Protein AF-A0A960FUG6-F1 (afdb_monomer_lite)

Structure (mmCIF, N/CA/C/O backbone):
data_AF-A0A960FUG6-F1
#
_entry.id   AF-A0A960FUG6-F1
#
loop_
_atom_site.group_PDB
_atom_site.id
_atom_site.type_symbol
_atom_site.label_atom_id
_atom_site.label_alt_id
_atom_site.label_comp_id
_atom_site.label_asym_id
_atom_site.label_entity_id
_atom_site.label_seq_id
_atom_site.pdbx_PDB_ins_code
_atom_site.Cartn_x
_atom_site.Cartn_y
_atom_site.Cartn_z
_atom_site.occupancy
_atom_site.B_iso_or_equiv
_atom_site.auth_seq_id
_atom_site.auth_comp_id
_atom_site.auth_asym_id
_atom_site.auth_atom_id
_atom_site.pdbx_PDB_model_num
ATOM 1 N N . SER A 1 1 ? 0.659 -13.675 -0.813 1.00 93.00 1 SER A N 1
ATOM 2 C CA . SER A 1 1 ? 1.068 -12.270 -0.980 1.00 93.00 1 SER A CA 1
ATOM 3 C C . SER A 1 1 ? -0.139 -11.363 -0.799 1.00 93.00 1 SER A C 1
ATOM 5 O O . SER A 1 1 ? -1.228 -11.886 -0.560 1.00 93.00 1 SER A O 1
ATOM 7 N N . VAL A 1 2 ? 0.028 -10.039 -0.852 1.00 97.31 2 VAL A N 1
ATOM 8 C CA . VAL A 1 2 ? -1.056 -9.091 -0.543 1.00 97.31 2 VAL A CA 1
ATOM 9 C C . VAL A 1 2 ? -2.104 -9.109 -1.649 1.00 97.31 2 VAL A C 1
ATOM 11 O O . VAL A 1 2 ? -3.293 -9.239 -1.359 1.00 97.31 2 VAL A O 1
ATOM 14 N N . TYR A 1 3 ? -1.665 -9.080 -2.909 1.00 96.50 3 TYR A N 1
ATOM 15 C CA . TYR A 1 3 ? -2.566 -9.081 -4.059 1.00 96.50 3 TYR A CA 1
ATOM 16 C C . TYR A 1 3 ? -3.468 -10.323 -4.061 1.00 96.50 3 TYR A C 1
ATOM 18 O O . TYR A 1 3 ? -4.694 -10.219 -4.113 1.00 96.50 3 TYR A O 1
ATOM 26 N N . ALA A 1 4 ? -2.867 -11.508 -3.915 1.00 95.75 4 ALA A N 1
ATOM 27 C CA . ALA A 1 4 ? -3.597 -12.773 -3.880 1.00 95.75 4 ALA A CA 1
ATOM 28 C C . ALA A 1 4 ? -4.607 -12.840 -2.720 1.00 95.75 4 ALA A C 1
ATOM 30 O O . ALA A 1 4 ? -5.715 -13.347 -2.897 1.00 95.75 4 ALA A O 1
ATOM 31 N N . GLU A 1 5 ? -4.251 -12.307 -1.547 1.00 97.31 5 GLU A N 1
ATOM 32 C CA . GLU A 1 5 ? -5.154 -12.284 -0.395 1.00 97.31 5 GLU A CA 1
ATOM 33 C C . GLU A 1 5 ? -6.370 -11.389 -0.646 1.00 97.31 5 GLU A C 1
ATOM 35 O O . GLU A 1 5 ? -7.503 -11.812 -0.402 1.00 97.31 5 GLU A O 1
ATOM 40 N N . LEU A 1 6 ? -6.151 -10.189 -1.193 1.00 97.50 6 LEU A N 1
ATOM 41 C CA . LEU A 1 6 ? -7.228 -9.267 -1.544 1.00 97.50 6 LEU A CA 1
ATOM 42 C C . LEU A 1 6 ? -8.152 -9.867 -2.607 1.00 97.50 6 LEU A C 1
ATOM 44 O O . LEU A 1 6 ? -9.366 -9.862 -2.429 1.00 97.50 6 LEU A O 1
ATOM 48 N N . ARG A 1 7 ? -7.601 -10.468 -3.668 1.00 96.12 7 ARG A N 1
ATOM 49 C CA . ARG A 1 7 ? -8.402 -11.136 -4.709 1.00 96.12 7 ARG A CA 1
ATOM 50 C C . ARG A 1 7 ? -9.230 -12.301 -4.162 1.00 96.12 7 ARG A C 1
ATOM 52 O O . ARG A 1 7 ? -10.348 -12.518 -4.623 1.00 96.12 7 ARG A O 1
ATOM 59 N N . ARG A 1 8 ? -8.696 -13.046 -3.190 1.00 97.00 8 ARG A N 1
ATOM 60 C CA . ARG A 1 8 ? -9.350 -14.219 -2.593 1.00 97.00 8 ARG A CA 1
ATOM 61 C C . ARG A 1 8 ? -10.449 -13.846 -1.601 1.00 97.00 8 ARG A C 1
ATOM 63 O O . ARG A 1 8 ? -11.511 -14.460 -1.620 1.00 97.00 8 ARG A O 1
ATOM 70 N N . ARG A 1 9 ? -10.184 -12.899 -0.697 1.00 97.44 9 ARG A N 1
ATOM 71 C CA . ARG A 1 9 ? -11.104 -12.534 0.396 1.00 97.44 9 ARG A CA 1
ATOM 72 C C . ARG A 1 9 ? -12.089 -11.438 0.021 1.00 97.44 9 ARG A C 1
ATOM 74 O O . ARG A 1 9 ? -13.180 -11.403 0.578 1.00 97.44 9 ARG A O 1
ATOM 81 N N . HIS A 1 10 ? -11.721 -10.592 -0.937 1.00 96.31 10 HIS A N 1
ATOM 82 C CA . HIS A 1 10 ? -12.490 -9.422 -1.353 1.00 96.31 10 HIS A CA 1
ATOM 83 C C . HIS A 1 10 ? -12.727 -9.447 -2.872 1.00 96.31 10 HIS A C 1
ATOM 85 O O . HIS A 1 10 ? -12.297 -8.540 -3.586 1.00 96.31 10 HIS A O 1
ATOM 91 N N . PRO A 1 11 ? -13.407 -10.483 -3.410 1.00 94.94 11 PRO A N 1
ATOM 92 C CA . PRO A 1 11 ? -13.536 -10.694 -4.857 1.00 94.94 11 PRO A CA 1
ATOM 93 C C . PRO A 1 11 ? -14.307 -9.580 -5.582 1.00 94.94 11 PRO A C 1
ATOM 95 O O . PRO A 1 11 ? -14.166 -9.435 -6.796 1.00 94.94 11 PRO A O 1
ATOM 98 N N . ALA A 1 12 ? -15.098 -8.788 -4.848 1.00 94.44 12 ALA A N 1
ATOM 99 C CA . ALA A 1 12 ? -15.814 -7.626 -5.368 1.00 94.44 12 ALA A CA 1
ATOM 100 C C . ALA A 1 12 ? -14.896 -6.428 -5.677 1.00 94.44 12 ALA A C 1
ATOM 102 O O . ALA A 1 12 ? -15.301 -5.544 -6.432 1.00 94.44 12 ALA A O 1
ATOM 103 N N . LEU A 1 13 ? -13.670 -6.389 -5.133 1.00 94.62 13 LEU A N 1
ATOM 104 C CA . LEU A 1 13 ? -12.698 -5.357 -5.491 1.00 94.62 13 LEU A CA 1
ATOM 105 C C . LEU A 1 13 ? -12.340 -5.487 -6.969 1.00 94.62 13 LEU A C 1
ATOM 107 O O . LEU A 1 13 ? -11.949 -6.558 -7.443 1.00 94.62 13 LEU A O 1
ATOM 111 N N . GLN A 1 14 ? -12.465 -4.385 -7.700 1.00 92.50 14 GLN A N 1
ATOM 112 C CA . GLN A 1 14 ? -12.134 -4.356 -9.115 1.00 92.50 14 GLN A CA 1
ATOM 113 C C . GLN A 1 14 ? -10.616 -4.381 -9.303 1.00 92.50 14 GLN A C 1
ATOM 115 O O . GLN A 1 14 ? -9.877 -3.637 -8.659 1.00 92.50 14 GLN A O 1
ATOM 120 N N . ALA A 1 15 ? -10.160 -5.263 -10.191 1.00 94.62 15 ALA A N 1
ATOM 121 C CA . ALA A 1 15 ? -8.780 -5.285 -10.646 1.00 94.62 15 ALA A CA 1
ATOM 122 C C . ALA A 1 15 ? -8.648 -4.422 -11.906 1.00 94.62 15 ALA A C 1
ATOM 124 O O . ALA A 1 15 ? -9.464 -4.510 -12.826 1.00 94.62 15 ALA A O 1
ATOM 125 N N . HIS A 1 16 ? -7.604 -3.605 -11.953 1.00 95.06 16 HIS A N 1
ATOM 126 C CA . HIS A 1 16 ? -7.298 -2.706 -13.057 1.00 95.06 16 HIS A CA 1
ATOM 127 C C . HIS A 1 16 ? -5.898 -2.989 -13.590 1.00 95.06 16 HIS A C 1
ATOM 129 O O . HIS A 1 16 ? -4.993 -3.327 -12.830 1.00 95.06 16 HIS A O 1
ATOM 135 N N . ARG A 1 17 ? -5.691 -2.806 -14.896 1.00 96.19 17 ARG A N 1
ATOM 136 C CA . ARG A 1 17 ? -4.344 -2.784 -15.475 1.00 96.19 17 ARG A CA 1
ATOM 137 C C . ARG A 1 17 ? -3.840 -1.353 -15.479 1.00 96.19 17 ARG A C 1
ATOM 139 O O . ARG A 1 17 ? -4.373 -0.527 -16.215 1.00 96.19 17 ARG A O 1
ATOM 146 N N . LEU A 1 18 ? -2.845 -1.072 -14.649 1.00 95.62 18 LEU A N 1
ATOM 147 C CA . LEU A 1 18 ? -2.296 0.268 -14.463 1.00 95.62 18 LEU A CA 1
ATOM 148 C C . LEU A 1 18 ? -0.819 0.294 -14.842 1.00 95.62 18 LEU A C 1
ATOM 150 O O . LEU A 1 18 ? -0.107 -0.697 -14.688 1.00 95.62 18 LEU A O 1
ATOM 154 N N . ARG A 1 19 ? -0.365 1.441 -15.346 1.00 95.50 19 ARG A N 1
ATOM 155 C CA . ARG A 1 19 ? 1.052 1.698 -15.610 1.00 95.50 19 ARG A CA 1
ATOM 156 C C . ARG A 1 19 ? 1.790 2.012 -14.312 1.00 95.50 19 ARG A C 1
ATOM 158 O O . ARG A 1 19 ? 1.184 2.527 -13.370 1.00 95.50 19 ARG A O 1
ATOM 165 N N . LYS A 1 20 ? 3.104 1.788 -14.286 1.00 94.38 20 LYS A N 1
ATOM 166 C CA . LYS A 1 20 ? 3.959 2.119 -13.140 1.00 94.38 20 LYS A CA 1
ATOM 167 C C . LYS A 1 20 ? 3.819 3.581 -12.715 1.00 94.38 20 LYS A C 1
ATOM 169 O O . LYS A 1 20 ? 3.714 3.857 -11.524 1.00 94.38 20 LYS A O 1
ATOM 174 N N . ASP A 1 21 ? 3.764 4.512 -13.665 1.00 94.56 21 ASP A N 1
ATOM 175 C CA . ASP A 1 21 ? 3.604 5.935 -13.343 1.00 94.56 21 ASP A CA 1
ATOM 176 C C . ASP A 1 21 ? 2.251 6.233 -12.674 1.00 94.56 21 ASP A C 1
ATOM 178 O O . ASP A 1 21 ? 2.195 6.985 -11.700 1.00 94.56 21 ASP A O 1
ATOM 182 N N . THR A 1 22 ? 1.176 5.560 -13.097 1.00 95.00 22 THR A N 1
ATOM 183 C CA . THR A 1 22 ? -0.131 5.632 -12.425 1.00 95.00 22 THR A CA 1
ATOM 184 C C . THR A 1 22 ? -0.069 5.059 -11.007 1.00 95.00 22 THR A C 1
ATOM 186 O O . THR A 1 22 ? -0.632 5.641 -10.084 1.00 95.00 22 THR A O 1
ATOM 189 N N . LEU A 1 23 ? 0.645 3.948 -10.800 1.00 95.19 23 LEU A N 1
ATOM 190 C CA . LEU A 1 23 ? 0.835 3.372 -9.464 1.00 95.19 23 LEU A CA 1
ATOM 191 C C . LEU A 1 23 ? 1.645 4.275 -8.540 1.00 95.19 23 LEU A C 1
ATOM 193 O O . LEU A 1 23 ? 1.314 4.395 -7.360 1.00 95.19 23 LEU A O 1
ATOM 197 N N . LYS A 1 24 ? 2.680 4.938 -9.063 1.00 95.00 24 LYS A N 1
ATOM 198 C CA . LYS A 1 24 ? 3.446 5.936 -8.310 1.00 95.00 24 LYS A CA 1
ATOM 199 C C . LYS A 1 24 ? 2.562 7.109 -7.896 1.00 95.00 24 LYS A C 1
ATOM 201 O O . LYS A 1 24 ? 2.591 7.483 -6.729 1.00 95.00 24 LYS A O 1
ATOM 206 N N . ALA A 1 25 ? 1.741 7.627 -8.811 1.00 94.75 25 ALA A N 1
ATOM 207 C CA . ALA A 1 25 ? 0.781 8.690 -8.516 1.00 94.75 25 ALA A CA 1
ATOM 208 C C . ALA A 1 25 ? -0.221 8.280 -7.420 1.00 94.75 25 ALA A C 1
ATOM 210 O O . ALA A 1 25 ? -0.421 9.022 -6.459 1.00 94.75 25 ALA A O 1
ATOM 211 N N . LEU A 1 26 ? -0.795 7.074 -7.511 1.00 95.12 26 LEU A N 1
ATOM 212 C CA . LEU A 1 26 ? -1.686 6.525 -6.480 1.00 95.12 26 LEU A CA 1
ATOM 213 C C . LEU A 1 26 ? -0.979 6.365 -5.127 1.00 95.12 26 LEU A C 1
ATOM 215 O O . LEU A 1 26 ? -1.532 6.735 -4.094 1.00 95.12 26 LEU A O 1
ATOM 219 N N . SER A 1 27 ? 0.253 5.850 -5.132 1.00 95.50 27 SER A N 1
ATOM 220 C CA . SER A 1 27 ? 1.060 5.668 -3.920 1.00 95.50 27 SER A CA 1
ATOM 221 C C . SER A 1 27 ? 1.324 7.003 -3.232 1.00 95.50 27 SER A C 1
ATOM 223 O O . SER A 1 27 ? 1.068 7.136 -2.040 1.00 95.50 27 SER A O 1
ATOM 225 N N . TRP A 1 28 ? 1.748 8.022 -3.986 1.00 94.88 28 TRP A N 1
ATOM 226 C CA . TRP A 1 28 ? 1.972 9.363 -3.447 1.00 94.88 28 TRP A CA 1
ATOM 227 C C . TRP A 1 28 ? 0.699 9.993 -2.898 1.00 94.88 28 TRP A C 1
ATOM 229 O O . TRP A 1 28 ? 0.750 10.601 -1.833 1.00 94.88 28 TRP A O 1
ATOM 239 N N . ALA A 1 29 ? -0.443 9.810 -3.568 1.00 94.81 29 ALA A N 1
ATOM 240 C CA . ALA A 1 29 ? -1.721 10.304 -3.066 1.00 94.81 29 ALA A CA 1
ATOM 241 C C . ALA A 1 29 ? -2.070 9.684 -1.705 1.00 94.81 29 ALA A C 1
ATOM 243 O O . ALA A 1 29 ? -2.424 10.417 -0.786 1.00 94.81 29 ALA A O 1
ATOM 244 N N . ILE A 1 30 ? -1.920 8.361 -1.562 1.00 93.75 30 ILE A N 1
ATOM 245 C CA . ILE A 1 30 ? -2.166 7.643 -0.300 1.00 93.75 30 ILE A CA 1
ATOM 246 C C . ILE A 1 30 ? -1.197 8.109 0.793 1.00 93.75 30 ILE A C 1
ATOM 248 O O . ILE A 1 30 ? -1.614 8.412 1.907 1.00 93.75 30 ILE A O 1
ATOM 252 N N . GLU A 1 31 ? 0.094 8.177 0.478 1.00 94.00 31 GLU A N 1
ATOM 253 C CA . GLU A 1 31 ? 1.141 8.576 1.420 1.00 94.00 31 GLU A CA 1
ATOM 254 C C . GLU A 1 31 ? 0.981 10.035 1.889 1.00 94.00 31 GLU A C 1
ATOM 256 O O . GLU A 1 31 ? 1.146 10.319 3.072 1.00 94.00 31 GLU A O 1
ATOM 261 N N . ASP A 1 32 ? 0.637 10.967 0.993 1.00 91.88 32 ASP A N 1
ATOM 262 C CA . ASP A 1 32 ? 0.408 12.372 1.355 1.00 91.88 32 ASP A CA 1
ATOM 263 C C . ASP A 1 32 ? -0.875 12.566 2.153 1.00 91.88 32 ASP A C 1
ATOM 265 O O . ASP A 1 32 ? -0.925 13.396 3.060 1.00 91.88 32 ASP A O 1
ATOM 269 N N . GLU A 1 33 ? -1.919 11.815 1.814 1.00 89.50 33 GLU A N 1
ATOM 270 C CA . GLU A 1 33 ? -3.158 11.851 2.573 1.00 89.50 33 GLU A CA 1
ATOM 271 C C . GLU A 1 33 ? -2.955 11.284 3.981 1.00 89.50 33 GLU A C 1
ATOM 273 O O . GLU A 1 33 ? -3.504 11.811 4.946 1.00 89.50 33 GLU A O 1
ATOM 278 N N . PHE A 1 34 ? -2.099 10.270 4.122 1.00 87.19 34 PHE A N 1
ATOM 279 C CA . PHE A 1 34 ? -1.625 9.821 5.423 1.00 87.19 34 PHE A CA 1
ATOM 280 C C . PHE A 1 34 ? -0.868 10.937 6.164 1.00 87.19 34 PHE A C 1
ATOM 282 O O . PHE A 1 34 ? -1.232 11.247 7.296 1.00 87.19 34 PHE A O 1
ATOM 289 N N . CYS A 1 35 ? 0.131 11.576 5.545 1.00 85.69 35 CYS A N 1
ATOM 290 C CA . CYS A 1 35 ? 0.875 12.688 6.158 1.00 85.69 35 CYS A CA 1
ATOM 291 C C . CYS A 1 35 ? -0.024 13.820 6.663 1.00 85.69 35 CYS A C 1
ATOM 293 O O . CYS A 1 35 ? 0.287 14.459 7.666 1.00 85.69 35 CYS A O 1
ATOM 295 N N . ALA A 1 36 ? -1.115 14.099 5.949 1.00 85.00 36 ALA A N 1
ATOM 296 C CA . ALA A 1 36 ? -2.049 15.157 6.303 1.00 85.00 36 ALA A CA 1
ATOM 297 C C . ALA A 1 36 ? -2.876 14.839 7.564 1.00 85.00 36 ALA A C 1
ATOM 299 O O . ALA A 1 36 ? -3.548 15.728 8.088 1.00 85.00 36 ALA A O 1
ATOM 300 N N . ARG A 1 37 ? -2.841 13.594 8.058 1.00 80.81 37 ARG A N 1
ATOM 301 C CA . ARG A 1 37 ? -3.703 13.092 9.133 1.00 80.81 37 ARG A CA 1
ATOM 302 C C . ARG A 1 37 ? -2.918 12.709 10.378 1.00 80.81 37 ARG A C 1
ATOM 304 O O . ARG A 1 37 ? -1.863 12.087 10.324 1.00 80.81 37 ARG A O 1
ATOM 311 N N . ALA A 1 38 ? -3.502 12.987 11.539 1.00 71.00 38 ALA A N 1
ATOM 312 C CA . ALA A 1 38 ? -2.913 12.682 12.842 1.00 71.00 38 ALA A CA 1
ATOM 313 C C . ALA A 1 38 ? -3.351 11.306 13.398 1.00 71.00 38 ALA A C 1
ATOM 315 O O . ALA A 1 38 ? -3.573 11.161 14.598 1.00 71.00 38 ALA A O 1
ATOM 316 N N . THR A 1 39 ? -3.489 10.285 12.543 1.00 78.06 39 THR A N 1
ATOM 317 C CA . THR A 1 39 ? -4.131 8.998 12.898 1.00 78.06 39 THR A CA 1
ATOM 318 C C . THR A 1 39 ? -3.186 7.902 13.378 1.00 78.06 39 THR A C 1
ATOM 320 O O . THR A 1 39 ? -3.654 6.855 13.822 1.00 78.06 39 THR A O 1
ATOM 323 N N . ARG A 1 40 ? -1.864 8.120 13.315 1.00 89.00 40 ARG A N 1
ATOM 324 C CA . ARG A 1 40 ? -0.823 7.148 13.707 1.00 89.00 40 ARG A CA 1
ATOM 325 C C . ARG A 1 40 ? -1.118 5.711 13.216 1.00 89.00 40 ARG A C 1
ATOM 327 O O . ARG A 1 40 ? -1.301 4.814 14.042 1.00 89.00 40 ARG A O 1
ATOM 334 N N . PRO A 1 41 ? -1.183 5.472 11.896 1.00 92.00 41 PRO A N 1
ATOM 335 C CA . PRO A 1 41 ? -1.520 4.173 11.322 1.00 92.00 41 PRO A CA 1
ATOM 336 C C . PRO A 1 41 ? -0.388 3.153 11.447 1.00 92.00 41 PRO A C 1
ATOM 338 O O . PRO A 1 41 ? 0.763 3.506 11.725 1.00 92.00 41 PRO A O 1
ATOM 341 N N . HIS A 1 42 ? -0.711 1.895 11.154 1.00 95.75 42 HIS A N 1
ATOM 342 C CA . HIS A 1 42 ? 0.292 0.921 10.732 1.00 95.75 42 HIS A CA 1
ATOM 343 C C . HIS A 1 42 ? 0.513 1.059 9.222 1.00 95.75 42 HIS A C 1
ATOM 345 O O . HIS A 1 42 ? -0.416 0.874 8.431 1.00 95.75 42 HIS A O 1
ATOM 351 N N . LEU A 1 43 ? 1.738 1.404 8.832 1.00 96.94 43 LEU A N 1
ATOM 352 C CA . LEU A 1 43 ? 2.121 1.661 7.449 1.00 96.94 43 LEU A CA 1
ATOM 353 C C . LEU A 1 43 ? 2.997 0.524 6.912 1.00 96.94 43 LEU A C 1
ATOM 355 O O . LEU A 1 43 ? 3.965 0.115 7.552 1.00 96.94 43 LEU A O 1
ATOM 359 N N . PHE A 1 44 ? 2.692 0.045 5.710 1.00 98.00 44 PHE A N 1
ATOM 360 C CA . PHE A 1 44 ? 3.470 -0.989 5.032 1.00 98.00 44 PHE A CA 1
ATOM 361 C C . PHE A 1 44 ? 3.711 -0.620 3.577 1.00 98.00 44 PHE A C 1
ATOM 363 O O . PHE A 1 44 ? 2.777 -0.256 2.863 1.00 98.00 44 PHE A O 1
ATOM 370 N N . GLY A 1 45 ? 4.955 -0.755 3.134 1.00 97.12 45 GLY A N 1
ATOM 371 C CA . GLY A 1 45 ? 5.361 -0.613 1.742 1.00 97.12 45 GLY A CA 1
ATOM 372 C C . GLY A 1 45 ? 6.029 -1.891 1.265 1.00 97.12 45 GLY A C 1
ATOM 373 O O . GLY A 1 45 ? 6.823 -2.462 2.005 1.00 97.12 45 GLY A O 1
ATOM 374 N N . ALA A 1 46 ? 5.742 -2.346 0.048 1.00 96.56 46 ALA A N 1
ATOM 375 C CA . ALA A 1 46 ? 6.541 -3.383 -0.601 1.00 96.56 46 ALA A CA 1
ATOM 376 C C . ALA A 1 46 ? 7.108 -2.852 -1.912 1.00 96.56 46 ALA A C 1
ATOM 378 O O . ALA A 1 46 ? 6.362 -2.367 -2.767 1.00 96.56 46 ALA A O 1
ATOM 379 N N . PHE A 1 47 ? 8.426 -2.957 -2.052 1.00 92.88 47 PHE A N 1
ATOM 380 C CA . PHE A 1 47 ? 9.162 -2.551 -3.238 1.00 92.88 47 PHE A CA 1
ATOM 381 C C . PHE A 1 47 ? 9.782 -3.791 -3.865 1.00 92.88 47 PHE A C 1
ATOM 383 O O . PHE A 1 47 ? 10.500 -4.540 -3.207 1.00 92.88 47 PHE A O 1
ATOM 390 N N . GLN A 1 48 ? 9.540 -3.972 -5.161 1.00 88.88 48 GLN A N 1
ATOM 391 C CA . GLN A 1 48 ? 10.023 -5.138 -5.901 1.00 88.88 48 GLN A CA 1
ATOM 392 C C . GLN A 1 48 ? 11.554 -5.267 -5.864 1.00 88.88 48 GLN A C 1
ATOM 394 O O . GLN A 1 48 ? 12.080 -6.375 -5.853 1.00 88.88 48 GLN A O 1
ATOM 399 N N . ARG A 1 49 ? 12.261 -4.125 -5.876 1.00 89.62 49 ARG A N 1
ATOM 400 C CA . ARG A 1 49 ? 13.725 -4.033 -5.943 1.00 89.62 49 ARG A CA 1
ATOM 401 C C . ARG A 1 49 ? 14.255 -2.877 -5.098 1.00 89.62 49 ARG A C 1
ATOM 403 O O . ARG A 1 49 ? 13.651 -1.799 -5.065 1.00 89.62 49 ARG A O 1
ATOM 410 N N . ALA A 1 50 ? 15.442 -3.047 -4.525 1.00 90.44 50 ALA A N 1
ATOM 411 C CA . ALA A 1 50 ? 16.123 -2.043 -3.711 1.00 90.44 50 ALA A CA 1
ATOM 412 C C . ALA A 1 50 ? 16.383 -0.728 -4.462 1.00 90.44 50 ALA A C 1
ATOM 414 O O . ALA A 1 50 ? 16.381 0.345 -3.860 1.00 90.44 50 ALA A O 1
ATOM 415 N N . GLU A 1 51 ? 16.557 -0.778 -5.784 1.00 91.50 51 GLU A N 1
ATOM 416 C CA . GLU A 1 51 ? 16.692 0.419 -6.626 1.00 91.50 51 GLU A CA 1
ATOM 417 C C . GLU A 1 51 ? 15.451 1.328 -6.581 1.00 91.50 51 GLU A C 1
ATOM 419 O O . GLU A 1 51 ? 15.594 2.546 -6.657 1.00 91.50 51 GLU A O 1
ATOM 424 N N . PHE A 1 52 ? 14.248 0.761 -6.405 1.00 90.75 52 PHE A N 1
ATOM 425 C CA . PHE A 1 52 ? 13.003 1.524 -6.270 1.00 90.75 52 PHE A CA 1
ATOM 426 C C . PHE A 1 52 ? 12.783 2.003 -4.837 1.00 90.75 52 PHE A C 1
ATOM 428 O O . PHE A 1 52 ? 12.188 3.058 -4.626 1.00 90.75 52 PHE A O 1
ATOM 435 N N . TRP A 1 53 ? 13.306 1.263 -3.858 1.00 92.56 53 TRP A N 1
ATOM 436 C CA . TRP A 1 53 ? 13.262 1.649 -2.452 1.00 92.56 53 TRP A CA 1
ATOM 437 C C . TRP A 1 53 ? 14.183 2.836 -2.134 1.00 92.56 53 TRP A C 1
ATOM 439 O O . TRP A 1 53 ? 13.758 3.804 -1.505 1.00 92.56 53 TRP A O 1
ATOM 449 N N . ARG A 1 54 ? 15.439 2.805 -2.600 1.00 92.00 54 ARG A N 1
ATOM 450 C CA . ARG A 1 54 ? 16.454 3.842 -2.323 1.00 92.00 54 ARG A CA 1
ATOM 451 C C . ARG A 1 54 ? 15.944 5.288 -2.470 1.00 92.00 54 ARG A C 1
ATOM 453 O O . ARG A 1 54 ? 16.143 6.052 -1.525 1.00 92.00 54 ARG A O 1
ATOM 460 N N . PRO A 1 55 ? 15.285 5.689 -3.576 1.00 92.31 55 PRO A N 1
ATOM 461 C CA . PRO A 1 55 ? 14.763 7.049 -3.717 1.00 92.31 55 PRO A CA 1
ATOM 462 C C . PRO A 1 55 ? 13.538 7.341 -2.832 1.00 92.31 55 PRO A C 1
ATOM 464 O O . PRO A 1 55 ? 13.329 8.493 -2.465 1.00 92.31 55 PRO A O 1
ATOM 467 N N . ALA A 1 56 ? 12.741 6.333 -2.458 1.00 92.12 56 ALA A N 1
ATOM 468 C CA . ALA A 1 56 ? 11.574 6.496 -1.581 1.00 92.12 56 ALA A CA 1
ATOM 469 C C . ALA A 1 56 ? 11.949 6.583 -0.089 1.00 92.12 56 ALA A C 1
ATOM 471 O O . ALA A 1 56 ? 11.190 7.121 0.720 1.00 92.12 56 ALA A O 1
ATOM 472 N N . ARG A 1 57 ? 13.139 6.095 0.278 1.00 92.44 57 ARG A N 1
ATOM 473 C CA . ARG A 1 57 ? 13.592 5.961 1.666 1.00 92.44 57 ARG A CA 1
ATOM 474 C C . ARG A 1 57 ? 13.537 7.239 2.510 1.00 92.44 57 ARG A C 1
ATOM 476 O O . ARG A 1 57 ? 13.038 7.150 3.631 1.00 92.44 57 ARG A O 1
ATOM 483 N N . PRO A 1 58 ? 13.998 8.421 2.047 1.00 91.81 58 PRO A N 1
ATOM 484 C CA . PRO A 1 58 ? 13.903 9.644 2.846 1.00 91.81 58 PRO A CA 1
ATOM 485 C C . PRO A 1 58 ? 12.456 9.999 3.191 1.00 91.81 58 PRO A C 1
ATOM 487 O O . PRO A 1 58 ? 12.149 10.291 4.340 1.00 91.81 58 PRO A O 1
ATOM 490 N N . ARG A 1 59 ? 11.551 9.887 2.213 1.00 92.19 59 ARG A N 1
ATOM 491 C CA . ARG A 1 59 ? 10.123 10.146 2.408 1.00 92.19 59 ARG A CA 1
ATOM 492 C C . ARG A 1 59 ? 9.517 9.173 3.415 1.00 92.19 59 ARG A C 1
ATOM 494 O O . ARG A 1 59 ? 8.860 9.604 4.351 1.00 92.19 59 ARG A O 1
ATOM 501 N N . TRP A 1 60 ? 9.795 7.880 3.275 1.00 93.75 60 TRP A N 1
ATOM 502 C CA . TRP A 1 60 ? 9.280 6.855 4.186 1.00 93.75 60 TRP A CA 1
ATOM 503 C C . TRP A 1 60 ? 9.809 6.974 5.622 1.00 93.75 60 TRP A C 1
ATOM 505 O O . TRP A 1 60 ? 9.125 6.562 6.556 1.00 93.75 60 TRP A O 1
ATOM 515 N N . ARG A 1 61 ? 10.978 7.587 5.834 1.00 92.44 61 ARG A N 1
ATOM 516 C CA . ARG A 1 61 ? 11.437 7.955 7.184 1.00 92.44 61 ARG A CA 1
ATOM 517 C C . ARG A 1 61 ? 10.594 9.066 7.804 1.00 92.44 61 ARG A C 1
ATOM 519 O O . ARG A 1 61 ? 10.269 8.974 8.981 1.00 92.44 61 ARG A O 1
ATOM 526 N N . GLU A 1 62 ? 10.198 10.076 7.030 1.00 91.62 62 GLU A N 1
ATOM 527 C CA . GLU A 1 62 ? 9.262 11.103 7.515 1.00 91.62 62 GLU A CA 1
ATOM 528 C C . GLU A 1 62 ? 7.894 10.494 7.847 1.00 91.62 62 GLU A C 1
ATOM 530 O O . GLU A 1 62 ? 7.339 10.762 8.911 1.00 91.62 62 GLU A O 1
ATOM 535 N N . LEU A 1 63 ? 7.402 9.596 6.985 1.00 92.94 63 LEU A N 1
ATOM 536 C CA . LEU A 1 63 ? 6.182 8.820 7.222 1.00 92.94 63 LEU A CA 1
ATOM 537 C C . LEU A 1 63 ? 6.252 8.032 8.541 1.00 92.94 63 LEU A C 1
ATOM 539 O O . LEU A 1 63 ? 5.316 8.054 9.341 1.00 92.94 63 LEU A O 1
ATOM 543 N N . ALA A 1 64 ? 7.379 7.364 8.795 1.00 93.75 64 ALA A N 1
ATOM 544 C CA . ALA A 1 64 ? 7.578 6.543 9.985 1.00 93.75 64 ALA A CA 1
ATOM 545 C C . ALA A 1 64 ? 7.516 7.341 11.299 1.00 93.75 64 ALA A C 1
ATOM 547 O O . ALA A 1 64 ? 7.024 6.820 12.298 1.00 93.75 64 ALA A O 1
ATOM 548 N N . ARG A 1 65 ? 7.929 8.617 11.301 1.00 91.69 65 ARG A N 1
ATOM 549 C CA . ARG A 1 65 ? 7.912 9.475 12.504 1.00 91.69 65 ARG A CA 1
ATOM 550 C C . ARG A 1 65 ? 6.513 9.732 13.056 1.00 91.69 65 ARG A C 1
ATOM 552 O O . ARG A 1 65 ? 6.361 9.939 14.259 1.00 91.69 65 ARG A O 1
ATOM 559 N N . VAL A 1 66 ? 5.504 9.738 12.187 1.00 91.38 66 VAL A N 1
ATOM 560 C CA . VAL A 1 66 ? 4.104 9.999 12.559 1.00 91.38 66 VAL A CA 1
ATOM 561 C C . VAL A 1 66 ? 3.238 8.736 12.536 1.00 91.38 66 VAL A C 1
ATOM 563 O O . VAL A 1 66 ? 2.092 8.769 12.985 1.00 91.38 66 VAL A O 1
ATOM 566 N N . ALA A 1 67 ? 3.783 7.606 12.082 1.00 93.56 67 ALA A N 1
ATOM 567 C CA . ALA A 1 67 ? 3.126 6.306 12.129 1.00 93.56 67 ALA A CA 1
ATOM 568 C C . ALA A 1 67 ? 3.156 5.691 13.544 1.00 93.56 67 ALA A C 1
ATOM 570 O O . ALA A 1 67 ? 3.953 6.050 14.414 1.00 93.56 67 ALA A O 1
ATOM 571 N N . ARG A 1 68 ? 2.265 4.728 13.795 1.00 94.06 68 ARG A N 1
ATOM 572 C CA . ARG A 1 68 ? 2.384 3.821 14.948 1.00 94.06 68 ARG A CA 1
ATOM 573 C C . ARG A 1 68 ? 3.468 2.779 14.702 1.00 94.06 68 ARG A C 1
ATOM 575 O O . ARG A 1 68 ? 4.213 2.459 15.620 1.00 94.06 68 ARG A O 1
ATOM 582 N N . SER A 1 69 ? 3.558 2.285 13.473 1.00 95.44 69 SER A N 1
ATOM 583 C CA . SER A 1 69 ? 4.678 1.484 12.987 1.00 95.44 69 SER A CA 1
ATOM 584 C C . SER A 1 69 ? 4.782 1.610 11.470 1.00 95.44 69 SER A C 1
ATOM 586 O O . SER A 1 69 ? 3.768 1.813 10.798 1.00 95.44 69 SER A O 1
ATOM 588 N N . ALA A 1 70 ? 5.994 1.499 10.930 1.00 96.62 70 ALA A N 1
ATOM 589 C CA . ALA A 1 70 ? 6.236 1.536 9.495 1.00 96.62 70 ALA A CA 1
ATOM 590 C C . ALA A 1 70 ? 7.158 0.389 9.079 1.00 96.62 70 ALA A C 1
ATOM 592 O O . ALA A 1 70 ? 8.242 0.229 9.636 1.00 96.62 70 ALA A O 1
ATOM 593 N N . PHE A 1 71 ? 6.740 -0.386 8.082 1.00 97.12 71 PHE A N 1
ATOM 594 C CA . PHE A 1 71 ? 7.514 -1.497 7.534 1.00 97.12 71 PHE A CA 1
ATOM 595 C C . PHE A 1 71 ? 7.718 -1.316 6.042 1.00 97.12 71 PHE A C 1
ATOM 597 O O . PHE A 1 71 ? 6.783 -0.986 5.313 1.00 97.12 71 PHE A O 1
ATOM 604 N N . VAL A 1 72 ? 8.925 -1.610 5.581 1.00 96.44 72 VAL A N 1
ATOM 605 C CA . VAL A 1 72 ? 9.245 -1.673 4.159 1.00 96.44 72 VAL A CA 1
ATOM 606 C C . VAL A 1 72 ? 9.784 -3.050 3.836 1.00 96.44 72 VAL A C 1
ATOM 608 O O . VAL A 1 72 ? 10.848 -3.424 4.310 1.00 96.44 72 VAL A O 1
ATOM 611 N N . LEU A 1 73 ? 9.045 -3.796 3.025 1.00 96.31 73 LEU A N 1
ATOM 612 C CA . LEU A 1 73 ? 9.431 -5.099 2.513 1.00 96.31 73 LEU A CA 1
ATOM 613 C C . LEU A 1 73 ? 10.159 -4.917 1.178 1.00 96.31 73 LEU A C 1
ATOM 615 O O . LEU A 1 73 ? 9.603 -4.358 0.232 1.00 96.31 73 LEU A O 1
ATOM 619 N N . VAL A 1 74 ? 11.406 -5.368 1.101 1.00 95.38 74 VAL A N 1
ATOM 620 C CA . VAL A 1 74 ? 12.278 -5.166 -0.065 1.00 95.38 74 VAL A CA 1
ATOM 621 C C . VAL A 1 74 ? 13.233 -6.347 -0.226 1.00 95.38 74 VAL A C 1
ATOM 623 O O . VAL A 1 74 ? 13.524 -7.042 0.742 1.00 95.38 74 VAL A O 1
ATOM 626 N N . ASP A 1 75 ? 13.702 -6.618 -1.441 1.00 92.62 75 ASP A N 1
ATOM 627 C CA . ASP A 1 75 ? 14.650 -7.706 -1.721 1.00 92.62 75 ASP A CA 1
ATOM 628 C C . ASP A 1 75 ? 15.980 -7.560 -0.963 1.00 92.62 75 ASP A C 1
ATOM 630 O O . ASP A 1 75 ? 16.458 -8.534 -0.382 1.00 92.62 75 ASP A O 1
ATOM 634 N N . GLU A 1 76 ? 16.539 -6.351 -0.934 1.00 90.00 76 GLU A N 1
ATOM 635 C CA . GLU A 1 76 ? 17.800 -6.016 -0.273 1.00 90.00 76 GLU A CA 1
ATOM 636 C C . GLU A 1 76 ? 17.649 -4.721 0.551 1.00 90.00 76 GLU A C 1
ATOM 638 O O . GLU A 1 76 ? 17.665 -3.615 -0.005 1.00 90.00 76 GLU A O 1
ATOM 643 N N . PRO A 1 77 ? 17.484 -4.815 1.885 1.00 84.88 77 PRO A N 1
ATOM 644 C CA . PRO A 1 77 ? 17.334 -3.638 2.735 1.00 84.88 77 PRO A CA 1
ATOM 645 C C . PRO A 1 77 ? 18.641 -2.843 2.825 1.00 84.88 77 PRO A C 1
ATOM 647 O O . PRO A 1 77 ? 19.741 -3.391 2.814 1.00 84.88 77 PRO A O 1
ATOM 650 N N . GLY A 1 78 ? 18.532 -1.523 2.979 1.00 77.62 78 GLY A N 1
ATOM 651 C CA . GLY A 1 78 ? 19.669 -0.596 2.988 1.00 77.62 78 GLY A CA 1
ATOM 652 C C . GLY A 1 78 ? 20.459 -0.551 4.302 1.00 77.62 78 GLY A C 1
ATOM 653 O O . GLY A 1 78 ? 21.213 0.398 4.513 1.00 77.62 78 GLY A O 1
ATOM 654 N N . GLY A 1 79 ? 20.249 -1.513 5.207 1.00 66.94 79 GLY A N 1
ATOM 655 C CA . GLY A 1 79 ? 21.028 -1.677 6.441 1.00 66.94 79 GLY A CA 1
ATOM 656 C C . GLY A 1 79 ? 20.842 -0.591 7.507 1.00 66.94 79 GLY A C 1
ATOM 657 O O . GLY A 1 79 ? 21.699 -0.447 8.371 1.00 66.94 79 GLY A O 1
ATOM 658 N N . GLY A 1 80 ? 19.757 0.190 7.473 1.00 59.84 80 GLY A N 1
ATOM 659 C CA . GLY A 1 80 ? 19.503 1.228 8.480 1.00 59.84 80 GLY A CA 1
ATOM 660 C C . GLY A 1 80 ? 18.084 1.184 9.019 1.00 59.84 80 GLY A C 1
ATOM 661 O O . GLY A 1 80 ? 17.279 2.038 8.655 1.00 59.84 80 GLY A O 1
ATOM 662 N N . GLY A 1 81 ? 17.818 0.203 9.884 1.00 59.12 81 GLY A N 1
ATOM 663 C CA . GLY A 1 81 ? 16.694 0.256 10.815 1.00 59.12 81 GLY A CA 1
ATOM 664 C C . GLY A 1 81 ? 16.953 1.353 11.850 1.00 59.12 81 GLY A C 1
ATOM 665 O O . GLY A 1 81 ? 18.028 1.414 12.444 1.00 59.12 81 GLY A O 1
ATOM 666 N N . GLY A 1 82 ? 16.004 2.270 11.994 1.00 67.44 82 GLY A N 1
ATOM 667 C CA . GLY A 1 82 ? 16.123 3.471 12.822 1.00 67.44 82 GLY A CA 1
ATOM 668 C C . GLY A 1 82 ? 15.032 4.477 12.457 1.00 67.44 82 GLY A C 1
ATOM 669 O O . GLY A 1 82 ? 14.543 4.466 11.330 1.00 67.44 82 GLY A O 1
ATOM 670 N N . ASP A 1 83 ? 14.627 5.319 13.411 1.00 72.31 83 ASP A N 1
ATOM 671 C CA . ASP A 1 83 ? 13.531 6.304 13.293 1.00 72.31 83 ASP A CA 1
ATOM 672 C C . ASP A 1 83 ? 12.114 5.714 13.129 1.00 72.31 83 ASP A C 1
ATOM 674 O O . ASP A 1 83 ? 11.241 6.324 12.516 1.00 72.31 83 ASP A O 1
ATOM 678 N N . GLY A 1 84 ? 11.856 4.525 13.688 1.00 85.00 84 GLY A N 1
ATOM 679 C CA . GLY A 1 84 ? 10.523 3.900 13.654 1.00 85.00 84 GLY A CA 1
ATOM 680 C C . GLY A 1 84 ? 10.169 3.211 12.329 1.00 85.00 84 GLY A C 1
ATOM 681 O O . GLY A 1 84 ? 9.033 2.767 12.159 1.00 85.00 84 GLY A O 1
ATOM 682 N N . LEU A 1 85 ? 11.136 3.106 11.409 1.00 93.75 85 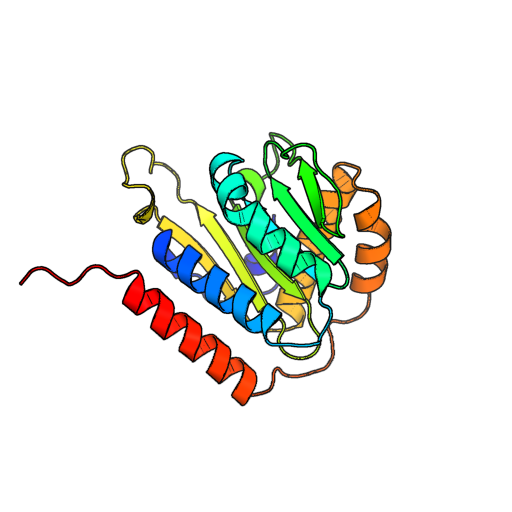LEU A N 1
ATOM 683 C CA . LEU A 1 85 ? 11.028 2.375 10.150 1.00 93.75 85 LEU A CA 1
ATOM 684 C C . LEU A 1 85 ? 11.773 1.035 10.226 1.00 93.75 85 LEU A C 1
ATOM 686 O O . LEU A 1 85 ? 12.991 1.001 10.423 1.00 93.75 85 LEU A O 1
ATOM 690 N N . THR A 1 86 ? 11.052 -0.058 9.990 1.00 95.19 86 THR A N 1
ATOM 691 C CA . THR A 1 86 ? 11.597 -1.417 9.915 1.00 95.19 86 THR A CA 1
ATOM 692 C C . THR A 1 86 ? 11.751 -1.838 8.451 1.00 95.19 86 THR A C 1
ATOM 694 O O . THR A 1 86 ? 10.767 -2.054 7.745 1.00 95.19 86 THR A O 1
ATOM 697 N N . GLU A 1 87 ? 12.992 -1.965 7.977 1.00 94.88 87 GLU A N 1
ATOM 698 C CA . GLU A 1 87 ? 13.292 -2.529 6.654 1.00 94.88 87 GLU A CA 1
ATOM 699 C C . GLU A 1 87 ? 13.387 -4.063 6.754 1.00 94.88 87 GLU A C 1
ATOM 701 O O . GLU A 1 87 ? 14.186 -4.600 7.518 1.00 94.88 87 GLU A O 1
ATOM 706 N N . VAL A 1 88 ? 12.564 -4.766 5.981 1.00 94.25 88 VAL A N 1
ATOM 707 C CA . VAL A 1 88 ? 12.350 -6.215 6.020 1.00 94.25 88 VAL A CA 1
ATOM 708 C C . VAL A 1 88 ? 12.872 -6.833 4.725 1.00 94.25 88 VAL A C 1
ATOM 710 O O . VAL A 1 88 ? 12.374 -6.524 3.642 1.00 94.25 88 VAL A O 1
ATOM 713 N N . ALA A 1 89 ? 13.846 -7.738 4.836 1.00 94.31 89 ALA A N 1
ATOM 714 C CA . ALA A 1 89 ? 14.363 -8.487 3.695 1.00 94.31 89 ALA A CA 1
ATOM 715 C C . ALA A 1 89 ? 13.354 -9.554 3.241 1.00 94.31 89 ALA A C 1
ATOM 717 O O . ALA A 1 89 ? 13.095 -10.529 3.947 1.00 94.31 89 ALA A O 1
ATOM 718 N N . LEU A 1 90 ? 12.793 -9.397 2.044 1.00 93.81 90 LEU A N 1
ATOM 719 C CA . LEU A 1 90 ? 11.928 -10.396 1.427 1.00 93.81 90 LEU A CA 1
ATOM 720 C C . LEU A 1 90 ? 12.743 -11.628 1.033 1.00 93.81 90 LEU A C 1
ATOM 722 O O . LEU A 1 90 ? 13.718 -11.518 0.286 1.00 93.81 90 LEU A O 1
ATOM 726 N N . ALA A 1 91 ? 12.291 -12.814 1.441 1.00 91.38 91 ALA A N 1
ATOM 727 C CA . ALA A 1 91 ? 12.874 -14.076 0.990 1.00 91.38 91 ALA A CA 1
ATOM 728 C C . ALA A 1 91 ? 12.892 -14.169 -0.557 1.00 91.38 91 ALA A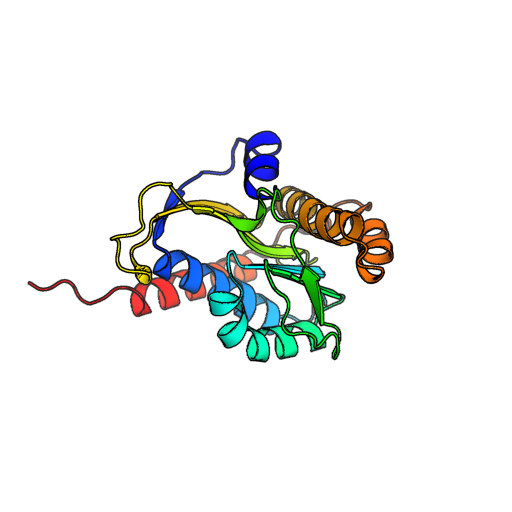 C 1
ATOM 730 O O . ALA A 1 91 ? 11.960 -13.662 -1.191 1.00 91.38 91 ALA A O 1
ATOM 731 N N . PRO A 1 92 ? 13.902 -14.815 -1.177 1.00 89.19 92 PRO A N 1
ATOM 732 C CA . PRO A 1 92 ? 13.996 -14.984 -2.635 1.00 89.19 92 PRO A CA 1
ATOM 733 C C . PRO A 1 92 ? 12.741 -15.563 -3.291 1.00 89.19 92 PRO A C 1
ATOM 735 O O . PRO A 1 92 ? 12.323 -15.088 -4.342 1.00 89.19 92 PRO A O 1
ATOM 738 N N . GLU A 1 93 ? 12.093 -16.511 -2.618 1.00 89.50 93 GLU A N 1
ATOM 739 C CA . GLU A 1 93 ? 10.877 -17.178 -3.097 1.00 89.50 93 GLU A CA 1
ATOM 740 C C . GLU A 1 93 ? 9.588 -16.418 -2.7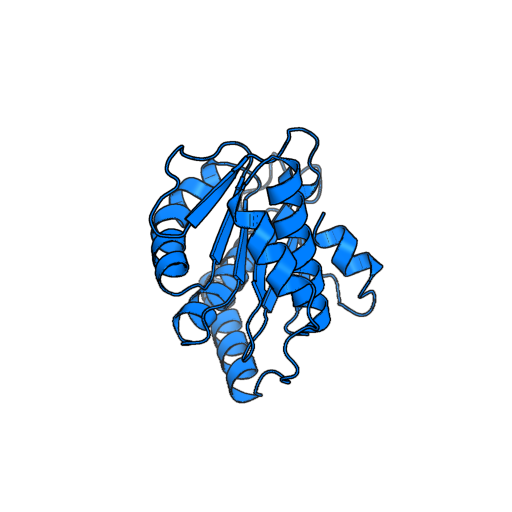53 1.00 89.50 93 GLU A C 1
ATOM 742 O O . GLU A 1 93 ? 8.486 -16.873 -3.062 1.00 89.50 93 GLU A O 1
ATOM 747 N N . SER A 1 94 ? 9.686 -15.265 -2.078 1.00 90.56 94 SER A N 1
ATOM 748 C CA . SER A 1 94 ? 8.497 -14.528 -1.669 1.00 90.56 94 SER A CA 1
ATOM 749 C C . SER A 1 94 ? 7.761 -13.984 -2.897 1.00 90.56 94 SER A C 1
ATOM 751 O O . SER A 1 94 ? 8.330 -13.181 -3.646 1.00 90.56 94 SER A O 1
ATOM 753 N N . PRO A 1 95 ? 6.466 -14.304 -3.078 1.00 88.12 95 PRO A N 1
ATOM 754 C CA . PRO A 1 95 ? 5.669 -13.735 -4.162 1.00 88.12 95 PRO A CA 1
ATOM 755 C C . PRO A 1 95 ? 5.585 -12.201 -4.090 1.00 88.12 95 PRO A C 1
ATOM 757 O O . PRO A 1 95 ? 5.382 -11.551 -5.113 1.00 88.12 95 PRO A O 1
ATOM 760 N N . MET A 1 96 ? 5.812 -11.605 -2.910 1.00 91.44 96 MET A N 1
ATOM 761 C CA . MET A 1 96 ? 5.837 -10.149 -2.737 1.00 91.44 96 MET A CA 1
ATOM 762 C C . MET A 1 96 ? 7.025 -9.463 -3.424 1.00 91.44 96 MET A C 1
ATOM 764 O O . MET A 1 96 ? 6.970 -8.256 -3.623 1.00 91.44 96 MET A O 1
ATOM 768 N N . ARG A 1 97 ? 8.058 -10.195 -3.875 1.00 90.06 97 ARG A N 1
ATOM 769 C CA . ARG A 1 97 ? 9.142 -9.615 -4.697 1.00 90.06 97 ARG A CA 1
ATOM 770 C C . ARG A 1 97 ? 8.663 -9.108 -6.059 1.00 90.06 97 ARG A C 1
ATOM 772 O O . ARG A 1 97 ? 9.340 -8.307 -6.692 1.00 90.06 97 ARG A O 1
ATOM 779 N N . ARG A 1 98 ? 7.496 -9.565 -6.523 1.00 88.06 98 ARG A N 1
ATOM 780 C CA . ARG A 1 98 ? 6.856 -9.084 -7.758 1.00 88.06 98 ARG A CA 1
ATOM 781 C C . ARG A 1 98 ? 5.692 -8.136 -7.492 1.00 88.06 98 ARG A C 1
ATOM 783 O O . ARG A 1 98 ? 4.997 -7.766 -8.437 1.00 88.06 98 ARG A O 1
ATOM 790 N N . GLU A 1 99 ? 5.475 -7.758 -6.236 1.00 92.75 99 GLU A N 1
ATOM 791 C CA . GLU A 1 99 ? 4.388 -6.870 -5.853 1.00 92.75 99 GLU A CA 1
ATOM 792 C C . GLU A 1 99 ? 4.889 -5.470 -5.517 1.00 92.75 99 GLU A C 1
ATOM 794 O O . GLU A 1 99 ? 5.967 -5.268 -4.962 1.00 92.75 99 GLU A O 1
ATOM 799 N N . TRP A 1 100 ? 4.046 -4.503 -5.845 1.00 95.12 100 TRP A N 1
ATOM 800 C CA . TRP A 1 100 ? 4.085 -3.147 -5.340 1.00 95.12 100 TRP A CA 1
ATOM 801 C C . TRP A 1 100 ? 2.945 -3.003 -4.341 1.00 95.12 100 TRP A C 1
ATOM 803 O O . TRP A 1 100 ? 1.787 -3.257 -4.682 1.00 95.12 100 TRP A O 1
ATOM 813 N N . VAL A 1 101 ? 3.249 -2.608 -3.107 1.00 97.56 101 VAL A N 1
ATOM 814 C CA . VAL A 1 101 ? 2.238 -2.495 -2.047 1.00 97.56 101 VAL A CA 1
ATOM 815 C C . VAL A 1 101 ? 2.397 -1.179 -1.306 1.00 97.56 101 VAL A C 1
ATOM 817 O O . VAL A 1 101 ? 3.510 -0.814 -0.942 1.00 97.56 101 VAL A O 1
ATOM 820 N N . VAL A 1 102 ? 1.277 -0.512 -1.036 1.00 97.88 102 VAL A N 1
ATOM 821 C CA . VAL A 1 102 ? 1.164 0.568 -0.050 1.00 97.88 102 VAL A CA 1
ATOM 822 C C . VAL A 1 102 ? -0.083 0.295 0.778 1.00 97.88 102 VAL A C 1
ATOM 824 O O . VAL A 1 102 ? -1.183 0.236 0.235 1.00 97.88 102 VAL A O 1
ATOM 827 N N . VAL A 1 103 ? 0.071 0.103 2.083 1.00 97.69 103 VAL A N 1
ATOM 828 C CA . VAL A 1 103 ? -1.040 -0.124 3.014 1.00 97.69 103 VAL A CA 1
ATOM 829 C C . VAL A 1 103 ? -0.917 0.847 4.172 1.00 97.69 103 VAL A C 1
ATOM 831 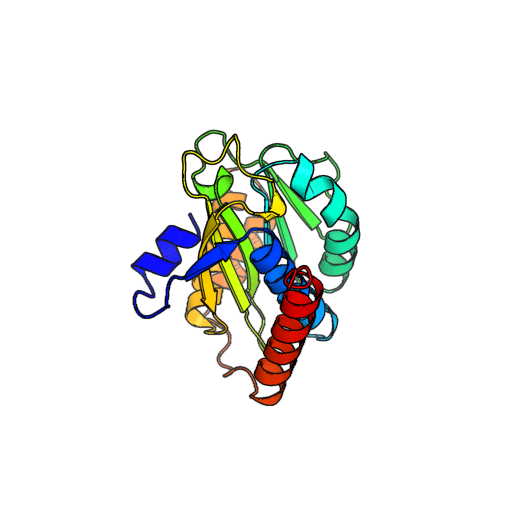O O . VAL A 1 103 ? 0.087 0.846 4.877 1.00 97.69 103 VAL A O 1
ATOM 834 N N . CYS A 1 104 ? -1.960 1.638 4.380 1.00 95.69 104 CYS A N 1
ATOM 835 C CA . CYS A 1 104 ? -2.160 2.503 5.529 1.00 95.69 104 CYS A CA 1
ATOM 836 C C . CYS A 1 104 ? -3.384 1.987 6.296 1.00 95.69 104 CYS A C 1
ATOM 838 O O . CYS A 1 104 ? -4.521 2.259 5.911 1.00 95.69 104 CYS A O 1
ATOM 840 N N . ASP A 1 105 ? -3.162 1.208 7.357 1.00 94.88 105 ASP A N 1
ATOM 841 C CA . ASP A 1 105 ? -4.229 0.749 8.255 1.00 94.88 105 ASP A CA 1
ATOM 842 C C . ASP A 1 105 ? -4.450 1.811 9.339 1.00 94.88 105 ASP A C 1
ATOM 844 O O . ASP A 1 105 ? -3.677 1.927 10.294 1.00 94.88 105 ASP A O 1
ATOM 848 N N . SER A 1 106 ? -5.479 2.638 9.138 1.00 90.38 106 SER A N 1
ATOM 849 C CA . SER A 1 106 ? -5.823 3.779 9.990 1.00 90.38 106 SER A CA 1
ATOM 850 C C . SER A 1 106 ? -7.306 3.773 10.356 1.00 90.38 106 SER A C 1
ATOM 852 O O . SER A 1 106 ? -8.115 3.103 9.716 1.00 90.38 106 SER A O 1
ATOM 854 N N . THR A 1 107 ? -7.672 4.523 11.396 1.00 85.38 107 THR A N 1
ATOM 855 C CA . THR A 1 107 ? -9.060 4.609 11.868 1.00 85.38 107 THR A CA 1
ATOM 856 C C . THR A 1 107 ? -9.940 5.540 11.036 1.00 85.38 107 THR A C 1
ATOM 858 O O . THR A 1 107 ? -11.145 5.325 10.983 1.00 85.38 107 THR A O 1
ATOM 861 N N . GLU A 1 108 ? -9.371 6.582 10.422 1.00 83.88 108 GLU A N 1
ATOM 862 C CA . GLU A 1 108 ? -10.150 7.616 9.718 1.00 83.88 108 GLU A CA 1
ATOM 863 C C . GLU A 1 108 ? -10.182 7.426 8.204 1.00 83.88 108 GLU A C 1
ATOM 865 O O . GLU A 1 108 ? -11.193 7.705 7.569 1.00 83.88 108 GLU A O 1
ATOM 870 N N . LEU A 1 109 ? -9.067 6.997 7.615 1.00 88.44 109 LEU A N 1
ATOM 871 C CA . LEU A 1 109 ? -8.965 6.750 6.183 1.00 88.44 109 LEU A CA 1
ATOM 872 C C . LEU A 1 109 ? -7.990 5.593 5.958 1.00 88.44 109 LEU A C 1
ATOM 874 O O . LEU A 1 109 ? -6.792 5.815 5.747 1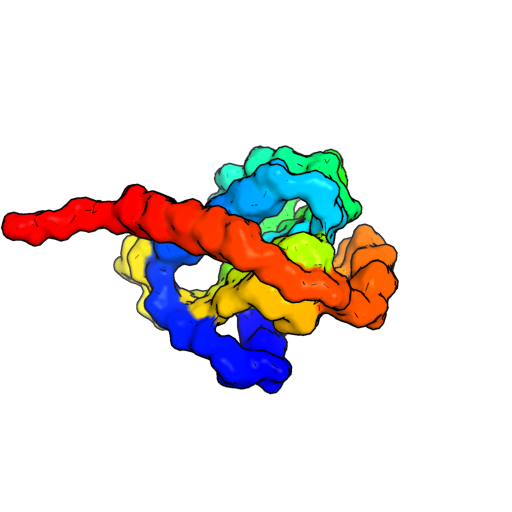.00 88.44 109 LEU A O 1
ATOM 878 N N . PRO A 1 110 ? -8.458 4.347 6.104 1.00 93.06 110 PRO A N 1
ATOM 879 C CA . PRO A 1 110 ? -7.674 3.196 5.709 1.00 93.06 110 PRO A CA 1
ATOM 880 C C . PRO A 1 110 ? -7.541 3.197 4.184 1.00 93.06 110 PRO A C 1
ATOM 882 O O . PRO A 1 110 ? -8.490 3.516 3.470 1.00 93.06 110 PRO A O 1
ATOM 885 N N . ALA A 1 111 ? -6.365 2.850 3.674 1.00 95.19 111 ALA A N 1
ATOM 886 C CA . ALA A 1 111 ? -6.136 2.735 2.241 1.00 95.19 111 ALA A CA 1
ATOM 887 C C . ALA A 1 111 ? -5.151 1.606 1.950 1.00 95.19 111 ALA A C 1
ATOM 889 O O . ALA A 1 111 ? -4.122 1.479 2.612 1.00 95.19 111 ALA A O 1
ATOM 890 N N . ALA A 1 112 ? -5.452 0.796 0.943 1.00 96.81 112 ALA A N 1
ATOM 891 C CA . ALA A 1 112 ? -4.546 -0.224 0.443 1.00 96.81 112 ALA A CA 1
ATOM 892 C C . ALA A 1 112 ? -4.466 -0.137 -1.074 1.00 96.81 112 ALA A C 1
ATOM 894 O O . ALA A 1 112 ? -5.483 -0.031 -1.754 1.00 96.81 112 ALA A O 1
ATOM 895 N N . LEU A 1 113 ? -3.246 -0.228 -1.583 1.00 97.88 113 LEU A N 1
ATOM 896 C CA . LEU A 1 113 ? -2.896 -0.438 -2.975 1.00 97.88 113 LEU A CA 1
ATOM 897 C C . LEU A 1 113 ? -2.016 -1.683 -3.025 1.00 97.88 113 LEU A C 1
ATOM 899 O O . LEU A 1 113 ? -1.015 -1.774 -2.314 1.00 97.88 113 LEU A O 1
ATOM 903 N N . SER A 1 114 ? -2.377 -2.634 -3.874 1.00 97.81 114 SER A N 1
ATOM 904 C CA . SER A 1 114 ? -1.543 -3.788 -4.178 1.00 97.81 114 SER A CA 1
ATOM 905 C C . SER A 1 114 ? -1.565 -4.031 -5.673 1.00 97.81 114 SER A C 1
ATOM 907 O O . SER A 1 114 ? -2.628 -4.044 -6.294 1.00 97.81 114 SER A O 1
ATOM 909 N N . ALA A 1 115 ? -0.388 -4.204 -6.249 1.00 97.00 115 ALA A N 1
ATOM 910 C CA . ALA A 1 115 ? -0.222 -4.380 -7.673 1.00 97.00 115 ALA A CA 1
ATOM 911 C C . ALA A 1 115 ? 0.815 -5.460 -7.957 1.00 97.00 115 ALA A C 1
ATOM 913 O O . ALA A 1 115 ? 1.883 -5.482 -7.351 1.00 97.00 115 ALA A O 1
ATOM 914 N N . TRP A 1 116 ? 0.493 -6.353 -8.881 1.00 94.25 116 TRP A N 1
ATOM 915 C CA . TRP A 1 116 ? 1.362 -7.418 -9.347 1.00 94.25 116 TRP A CA 1
ATOM 916 C C . TRP A 1 116 ? 1.809 -7.127 -10.774 1.00 94.25 116 TRP A C 1
ATOM 918 O O . TRP A 1 116 ? 0.993 -6.836 -11.649 1.00 94.25 116 TRP A O 1
ATOM 928 N N . GLU A 1 117 ? 3.114 -7.179 -11.013 1.00 92.88 117 GLU A N 1
ATOM 929 C CA . GLU A 1 117 ? 3.649 -6.911 -12.341 1.00 92.88 117 GLU A CA 1
ATOM 930 C C . GLU A 1 117 ? 3.372 -8.057 -13.316 1.00 92.88 117 GLU A C 1
ATOM 932 O O . GLU A 1 117 ? 3.619 -9.228 -13.013 1.00 92.88 117 GLU A O 1
ATOM 937 N N . LEU A 1 118 ? 2.915 -7.709 -14.521 1.00 91.56 118 LEU A N 1
ATOM 938 C CA . LEU A 1 118 ? 2.737 -8.683 -15.592 1.00 91.56 118 LEU A CA 1
ATOM 939 C C . LEU A 1 118 ? 4.102 -9.164 -16.130 1.00 91.56 118 LEU A C 1
ATOM 941 O O . LEU A 1 118 ? 5.023 -8.359 -16.277 1.00 91.56 118 LEU A O 1
ATOM 945 N N . PRO A 1 119 ? 4.259 -10.459 -16.452 1.00 89.56 119 PRO A N 1
ATOM 946 C CA . PRO A 1 119 ? 5.506 -10.982 -17.009 1.00 89.56 119 PRO A CA 1
ATOM 947 C C . PRO A 1 119 ? 5.784 -10.450 -18.427 1.00 89.56 119 PRO A C 1
ATOM 949 O O . PRO A 1 119 ? 4.859 -10.066 -19.143 1.00 89.56 119 PRO A O 1
ATOM 952 N N . GLY A 1 120 ? 7.052 -10.505 -18.856 1.00 90.50 120 GLY A N 1
ATOM 953 C CA . GLY A 1 120 ? 7.461 -10.208 -20.238 1.00 90.50 120 GLY A CA 1
ATOM 954 C C . GLY A 1 120 ? 7.581 -8.717 -20.562 1.00 90.50 120 GLY A C 1
ATOM 955 O O . GLY A 1 120 ? 7.225 -8.304 -21.662 1.00 90.50 120 GLY A O 1
ATOM 956 N N . GLN A 1 121 ? 8.039 -7.908 -19.604 1.00 90.06 121 GLN A N 1
ATOM 957 C CA . GLN A 1 121 ? 8.111 -6.447 -19.729 1.00 90.06 121 GLN A CA 1
ATOM 958 C C . GLN A 1 121 ? 9.541 -5.888 -19.667 1.00 90.06 121 GLN A C 1
ATOM 960 O O . GLN A 1 121 ? 9.714 -4.699 -19.413 1.00 90.06 121 GLN A O 1
ATOM 965 N N . ASP A 1 122 ? 10.554 -6.724 -19.916 1.00 87.25 122 ASP A N 1
ATOM 966 C CA . ASP A 1 122 ? 11.972 -6.342 -19.821 1.00 87.25 122 ASP A CA 1
ATOM 967 C C . ASP A 1 122 ? 12.360 -5.224 -20.813 1.00 87.25 122 ASP A C 1
ATOM 969 O O . ASP A 1 122 ? 13.195 -4.381 -20.494 1.00 87.25 122 ASP A O 1
ATOM 973 N N . ASP A 1 123 ? 11.693 -5.162 -21.974 1.00 91.12 123 ASP A N 1
ATOM 974 C CA . ASP A 1 123 ? 11.913 -4.144 -23.018 1.00 91.12 123 ASP A CA 1
ATOM 975 C C . ASP A 1 123 ? 10.963 -2.931 -22.919 1.00 91.12 123 ASP A C 1
ATOM 977 O O . ASP A 1 123 ? 10.985 -2.027 -23.760 1.00 91.12 123 ASP A O 1
ATOM 981 N N . VAL A 1 124 ? 10.086 -2.892 -21.911 1.00 92.50 124 VAL A N 1
ATOM 982 C CA . VAL A 1 124 ? 9.132 -1.791 -21.720 1.00 92.50 124 VAL A CA 1
ATOM 983 C C . VAL A 1 124 ? 9.806 -0.675 -20.925 1.00 92.50 124 VAL A C 1
ATOM 985 O O . VAL A 1 124 ? 10.437 -0.917 -19.897 1.00 92.50 124 VAL A O 1
ATOM 988 N N . ARG A 1 125 ? 9.638 0.583 -21.359 1.00 91.75 125 ARG A N 1
ATOM 989 C CA . ARG A 1 125 ? 10.086 1.751 -20.582 1.00 91.75 125 ARG A CA 1
ATOM 990 C C . ARG A 1 125 ? 9.566 1.638 -19.146 1.00 91.75 125 ARG A C 1
ATOM 992 O O . ARG A 1 125 ? 8.381 1.412 -18.945 1.00 91.75 125 ARG A O 1
ATOM 999 N N . ASP A 1 126 ? 10.421 1.882 -18.154 1.00 90.19 126 ASP A N 1
ATOM 1000 C CA . ASP A 1 126 ? 10.093 1.610 -16.746 1.00 90.19 126 ASP A CA 1
ATOM 1001 C C . ASP A 1 126 ? 8.751 2.213 -16.272 1.00 90.19 126 ASP A C 1
ATOM 1003 O O . ASP A 1 126 ? 7.957 1.514 -15.648 1.00 90.19 126 ASP A O 1
ATOM 1007 N N . GLY A 1 127 ? 8.450 3.468 -16.628 1.00 90.12 127 GLY A N 1
ATOM 1008 C CA . GLY A 1 127 ? 7.175 4.134 -16.294 1.00 90.12 127 GLY A CA 1
ATOM 1009 C C . GLY A 1 127 ? 5.932 3.534 -16.974 1.00 90.12 127 GLY A C 1
ATOM 1010 O O . GLY A 1 127 ? 4.815 3.652 -16.463 1.00 90.12 127 GLY A O 1
ATOM 1011 N N . ASP A 1 128 ? 6.132 2.834 -18.093 1.00 93.25 128 ASP A N 1
ATOM 1012 C CA . ASP A 1 128 ? 5.088 2.262 -18.945 1.00 93.25 128 ASP A CA 1
ATOM 1013 C C . ASP A 1 128 ? 4.764 0.797 -18.609 1.00 93.25 128 ASP A C 1
ATOM 1015 O O . ASP A 1 128 ? 3.775 0.270 -19.127 1.00 93.25 128 ASP A O 1
ATOM 1019 N N . ARG A 1 129 ? 5.560 0.150 -17.742 1.00 94.31 129 ARG A N 1
ATOM 1020 C CA . ARG A 1 129 ? 5.329 -1.227 -17.271 1.00 94.31 129 ARG A CA 1
ATOM 1021 C C . ARG A 1 129 ? 3.933 -1.353 -16.666 1.00 94.31 129 ARG A C 1
ATOM 1023 O O . ARG A 1 129 ? 3.485 -0.473 -15.931 1.00 94.31 129 ARG A O 1
ATOM 1030 N N . LEU A 1 130 ? 3.252 -2.446 -16.981 1.00 95.75 130 LEU A N 1
ATOM 1031 C CA . LEU A 1 130 ? 1.873 -2.733 -16.611 1.00 95.75 130 LEU A CA 1
ATOM 1032 C C . LEU A 1 130 ? 1.781 -3.679 -15.421 1.00 95.75 130 LEU A C 1
ATOM 1034 O O . LEU A 1 130 ? 2.494 -4.676 -15.313 1.00 95.75 130 LEU A O 1
ATOM 1038 N N . PHE A 1 131 ? 0.813 -3.387 -14.568 1.00 95.94 131 PHE A N 1
ATOM 1039 C CA . PHE A 1 131 ? 0.549 -4.128 -13.354 1.00 95.94 131 PHE A CA 1
ATOM 1040 C C . PHE A 1 131 ? -0.937 -4.426 -13.249 1.00 95.94 131 PHE A C 1
ATOM 1042 O O . PHE A 1 131 ? -1.775 -3.551 -13.487 1.00 95.94 131 PHE A O 1
ATOM 1049 N N . GLU A 1 132 ? -1.274 -5.640 -12.837 1.00 97.00 132 GLU A N 1
ATOM 1050 C CA . GLU A 1 132 ? -2.618 -5.948 -12.373 1.00 97.00 132 GLU A CA 1
ATOM 1051 C C . GLU A 1 132 ? -2.765 -5.452 -10.935 1.00 97.00 132 GLU A C 1
ATOM 1053 O O . GLU A 1 132 ? -1.986 -5.820 -10.063 1.00 97.00 132 GLU A O 1
ATOM 1058 N N . SER A 1 133 ? -3.711 -4.551 -10.698 1.00 97.00 133 SER A N 1
ATOM 1059 C CA . SER A 1 133 ? -3.727 -3.700 -9.510 1.00 97.00 133 SER A CA 1
ATOM 1060 C C . SER A 1 133 ? -5.105 -3.658 -8.875 1.00 97.00 133 SER A C 1
ATOM 1062 O O . SER A 1 133 ? -6.110 -3.535 -9.571 1.00 97.00 133 SER A O 1
ATOM 1064 N N . VAL A 1 134 ? -5.145 -3.699 -7.550 1.00 97.25 134 VAL A N 1
ATOM 1065 C CA . VAL A 1 134 ? -6.335 -3.449 -6.736 1.00 97.25 134 VAL A CA 1
ATOM 1066 C C . VAL A 1 134 ? -6.037 -2.315 -5.767 1.00 97.25 134 VAL A C 1
ATOM 1068 O O . VAL A 1 134 ? -4.938 -2.225 -5.217 1.00 97.25 134 VAL A O 1
ATOM 1071 N N . TRP A 1 135 ? -7.022 -1.457 -5.537 1.00 95.44 135 TRP A N 1
ATOM 1072 C CA . TRP A 1 135 ? -6.956 -0.450 -4.489 1.00 95.44 135 TRP A CA 1
ATOM 1073 C C . TRP A 1 135 ? -8.302 -0.342 -3.784 1.00 95.44 135 TRP A C 1
ATOM 1075 O O . TRP A 1 135 ? -9.337 -0.705 -4.346 1.00 95.44 135 TRP A O 1
ATOM 1085 N N . THR A 1 136 ? -8.288 0.096 -2.531 1.00 94.31 136 THR A N 1
ATOM 1086 C CA . THR A 1 136 ? -9.501 0.195 -1.719 1.00 94.31 136 THR A CA 1
ATOM 1087 C C . THR A 1 136 ? -9.298 1.102 -0.512 1.00 94.31 136 THR A C 1
ATOM 1089 O O . THR A 1 136 ? -8.173 1.274 -0.039 1.00 94.31 136 THR A O 1
ATOM 1092 N N . VAL A 1 137 ? -10.409 1.637 -0.007 1.00 93.69 137 VAL A N 1
ATOM 1093 C CA . VAL A 1 137 ? -10.522 2.297 1.303 1.00 93.69 137 VAL A CA 1
ATOM 1094 C C . VAL A 1 137 ? -11.428 1.515 2.268 1.00 93.69 137 VAL A C 1
ATOM 1096 O O . VAL A 1 137 ? -11.840 2.030 3.301 1.00 93.69 137 VAL A O 1
ATOM 1099 N N . ASP A 1 138 ? -11.775 0.269 1.927 1.00 92.56 138 ASP A N 1
ATOM 1100 C CA . ASP A 1 138 ? -12.539 -0.624 2.802 1.00 92.56 138 ASP A CA 1
ATOM 1101 C C . ASP A 1 138 ? -11.667 -1.056 3.999 1.00 92.56 138 ASP A C 1
ATOM 1103 O O . ASP A 1 138 ? -10.657 -1.742 3.792 1.00 92.56 138 ASP A O 1
ATOM 1107 N N . PRO A 1 139 ? -12.046 -0.716 5.247 1.00 93.44 139 PRO A N 1
ATOM 1108 C CA . PRO A 1 139 ? -11.258 -1.031 6.437 1.00 93.44 139 PRO A CA 1
ATOM 1109 C C . PRO A 1 139 ? -10.967 -2.527 6.587 1.00 93.44 139 PRO A C 1
ATOM 1111 O O . PRO A 1 139 ? -9.880 -2.895 7.034 1.00 93.44 139 PRO A O 1
ATOM 1114 N N . VAL A 1 140 ? -11.893 -3.411 6.204 1.00 94.44 140 VAL A N 1
ATOM 1115 C CA . VAL A 1 140 ? -11.710 -4.862 6.351 1.00 94.44 140 VAL A CA 1
ATOM 1116 C C . VAL A 1 140 ? -10.661 -5.368 5.364 1.00 94.44 140 VAL A C 1
ATOM 1118 O O . VAL A 1 140 ? -9.767 -6.129 5.742 1.00 94.44 140 VAL A O 1
ATOM 1121 N N . ALA A 1 141 ? -10.726 -4.911 4.113 1.00 96.12 141 ALA A N 1
ATOM 1122 C CA . ALA A 1 141 ? -9.747 -5.264 3.091 1.00 96.12 141 ALA A CA 1
ATOM 1123 C C . ALA A 1 141 ? -8.353 -4.708 3.411 1.00 96.12 141 ALA A C 1
ATOM 1125 O O . ALA A 1 141 ? -7.358 -5.428 3.298 1.00 96.12 141 ALA A O 1
ATOM 1126 N N . VAL A 1 142 ? -8.279 -3.461 3.879 1.00 96.75 142 VAL A N 1
ATOM 1127 C CA . VAL A 1 142 ? -7.025 -2.829 4.311 1.00 96.75 142 VAL A CA 1
ATOM 1128 C C . VAL A 1 142 ? -6.412 -3.581 5.493 1.00 96.75 142 VAL A C 1
ATOM 1130 O O . VAL A 1 142 ? -5.220 -3.890 5.469 1.00 96.75 142 VAL A O 1
ATOM 1133 N N . ARG A 1 143 ? -7.225 -3.964 6.485 1.00 96.62 143 ARG A N 1
ATOM 1134 C CA . ARG A 1 143 ? -6.775 -4.749 7.641 1.00 96.62 143 ARG A CA 1
ATOM 1135 C C . ARG A 1 143 ? -6.224 -6.112 7.230 1.00 96.62 143 ARG A C 1
ATOM 1137 O O . ARG A 1 143 ? -5.192 -6.542 7.745 1.00 96.62 143 ARG A O 1
ATOM 1144 N N . ASP A 1 144 ? -6.880 -6.798 6.297 1.00 97.56 144 ASP A N 1
ATOM 1145 C CA . ASP A 1 144 ? -6.398 -8.082 5.782 1.00 97.56 144 ASP A CA 1
ATOM 1146 C C . ASP A 1 144 ? -5.071 -7.932 5.015 1.00 97.56 144 ASP A C 1
ATOM 1148 O O . ASP A 1 144 ? -4.161 -8.740 5.217 1.00 97.56 144 ASP A O 1
ATOM 1152 N N . ALA A 1 145 ? -4.913 -6.870 4.218 1.00 98.19 145 ALA A N 1
ATOM 1153 C CA . ALA A 1 145 ? -3.651 -6.546 3.551 1.00 98.19 145 ALA A CA 1
ATOM 1154 C C . ALA A 1 145 ? -2.520 -6.250 4.555 1.00 98.19 145 ALA A C 1
ATOM 1156 O O . ALA A 1 145 ? -1.437 -6.828 4.450 1.00 98.19 145 ALA A O 1
ATOM 1157 N N . ALA A 1 146 ? -2.784 -5.423 5.572 1.00 98.06 146 ALA A N 1
ATOM 1158 C CA . ALA A 1 146 ? -1.825 -5.092 6.630 1.00 98.06 146 ALA A CA 1
ATOM 1159 C C . ALA A 1 146 ? -1.345 -6.345 7.377 1.00 98.06 146 ALA A C 1
ATOM 1161 O O . ALA A 1 146 ? -0.151 -6.521 7.621 1.00 98.06 146 ALA A O 1
ATOM 1162 N N . ARG A 1 147 ? -2.268 -7.267 7.681 1.00 98.12 147 ARG A N 1
ATOM 1163 C CA . ARG A 1 147 ? -1.940 -8.547 8.321 1.00 98.12 147 ARG A CA 1
ATOM 1164 C C . ARG A 1 147 ? -1.029 -9.415 7.458 1.00 98.12 147 ARG A C 1
ATOM 1166 O O . ARG A 1 147 ? -0.170 -10.093 8.011 1.00 98.12 147 ARG A O 1
ATOM 1173 N N . VAL A 1 148 ? -1.198 -9.423 6.132 1.00 98.00 148 VAL A N 1
ATOM 1174 C CA . VAL A 1 148 ? -0.272 -10.140 5.236 1.00 98.00 148 VAL A CA 1
ATOM 1175 C C . VAL A 1 148 ? 1.126 -9.543 5.339 1.00 98.00 148 VAL A C 1
ATOM 1177 O O . VAL A 1 148 ? 2.066 -10.294 5.580 1.00 98.00 148 VAL A O 1
ATOM 1180 N N . CYS A 1 149 ? 1.261 -8.219 5.234 1.00 98.25 149 CYS A N 1
ATOM 1181 C CA . CYS A 1 149 ? 2.558 -7.550 5.342 1.00 98.25 149 CYS A CA 1
ATOM 1182 C C . CYS A 1 149 ? 3.247 -7.844 6.683 1.00 98.25 149 CYS A C 1
ATOM 1184 O O . CYS A 1 149 ? 4.416 -8.224 6.709 1.00 98.25 149 CYS A O 1
ATOM 1186 N N . ALA A 1 150 ? 2.514 -7.720 7.793 1.00 97.94 150 ALA A N 1
ATOM 1187 C CA . ALA A 1 150 ? 3.048 -7.973 9.126 1.00 97.94 150 ALA A CA 1
ATOM 1188 C C . ALA A 1 150 ? 3.428 -9.453 9.335 1.00 97.94 150 ALA A C 1
ATOM 1190 O O . ALA A 1 150 ? 4.477 -9.734 9.910 1.00 97.94 150 ALA A O 1
ATOM 1191 N N . ARG A 1 151 ? 2.640 -10.409 8.817 1.00 97.25 151 ARG A N 1
ATOM 1192 C CA . ARG A 1 151 ? 3.003 -11.839 8.853 1.00 97.25 151 ARG A CA 1
ATOM 1193 C C . ARG A 1 151 ? 4.265 -12.118 8.052 1.00 97.25 151 ARG A C 1
ATOM 1195 O O . ARG A 1 151 ? 5.164 -12.760 8.574 1.00 97.25 151 ARG A O 1
ATOM 1202 N N . THR A 1 152 ? 4.369 -11.586 6.836 1.00 96.19 152 THR A N 1
ATOM 1203 C CA . THR A 1 152 ? 5.575 -11.755 6.014 1.00 96.19 152 THR A CA 1
ATOM 1204 C C . THR A 1 152 ? 6.810 -11.177 6.704 1.00 96.19 152 THR A C 1
ATOM 1206 O O . THR A 1 152 ? 7.868 -11.794 6.661 1.00 96.19 152 THR A O 1
ATOM 1209 N N . ALA A 1 153 ? 6.684 -10.039 7.393 1.00 95.69 153 ALA A N 1
ATOM 1210 C CA . ALA A 1 153 ? 7.770 -9.489 8.201 1.00 95.69 153 ALA A CA 1
ATOM 1211 C C . ALA A 1 153 ? 8.150 -10.397 9.384 1.00 95.69 153 ALA A C 1
ATOM 1213 O O . ALA A 1 153 ? 9.334 -10.629 9.628 1.00 95.69 153 ALA A O 1
ATOM 1214 N N . GLN A 1 154 ? 7.164 -10.957 10.089 1.00 95.81 154 GLN A N 1
ATOM 1215 C CA . GLN A 1 154 ? 7.404 -11.891 11.190 1.00 95.81 154 GLN A CA 1
ATOM 1216 C C . GLN A 1 154 ? 8.076 -13.191 10.718 1.00 95.81 154 GLN A C 1
ATOM 1218 O O . GLN A 1 154 ? 9.001 -13.667 11.372 1.00 95.81 154 GLN A O 1
ATOM 1223 N N . GLU A 1 155 ? 7.642 -13.751 9.586 1.00 94.12 155 GLU A N 1
ATOM 1224 C CA . GLU A 1 155 ? 8.168 -14.999 9.007 1.00 94.12 155 GLU A CA 1
ATOM 1225 C C . GLU A 1 155 ? 9.668 -14.921 8.693 1.00 94.12 155 GLU A C 1
ATOM 1227 O O . GLU A 1 155 ? 10.372 -15.923 8.802 1.00 94.12 155 GLU A O 1
ATOM 1232 N N . VAL A 1 156 ? 10.171 -13.731 8.352 1.00 92.38 156 VAL A N 1
ATOM 1233 C CA . VAL A 1 156 ? 11.603 -13.488 8.099 1.00 92.38 156 VAL A CA 1
ATOM 1234 C C . VAL A 1 156 ? 12.356 -12.954 9.326 1.00 92.38 156 VAL A C 1
ATOM 1236 O O . VAL A 1 156 ? 13.521 -12.580 9.218 1.00 92.38 156 VAL A O 1
ATOM 1239 N N . GLY A 1 157 ? 11.712 -12.934 10.498 1.00 91.88 157 GLY A N 1
ATOM 1240 C CA . GLY A 1 157 ? 12.349 -12.639 11.783 1.00 91.88 157 GLY A CA 1
ATOM 1241 C C . GLY A 1 157 ? 12.337 -11.172 12.224 1.00 91.88 157 GLY A C 1
ATOM 1242 O O . GLY A 1 157 ? 13.077 -10.831 13.145 1.00 91.88 157 GLY A O 1
ATOM 1243 N N . ALA A 1 158 ? 11.518 -10.298 11.626 1.00 93.00 158 ALA A N 1
ATOM 1244 C CA . ALA A 1 158 ? 11.380 -8.918 12.103 1.00 93.00 158 ALA A CA 1
ATOM 1245 C C . ALA A 1 158 ? 10.632 -8.884 13.450 1.00 93.00 158 ALA A C 1
ATOM 1247 O O . ALA A 1 158 ? 9.418 -9.101 13.509 1.00 93.00 158 ALA A O 1
ATOM 1248 N N . ALA A 1 159 ? 11.350 -8.616 14.543 1.00 92.50 159 ALA A N 1
ATOM 1249 C CA . ALA A 1 159 ? 10.802 -8.654 15.900 1.00 92.50 159 ALA A CA 1
ATOM 1250 C C . ALA A 1 159 ? 9.668 -7.632 16.112 1.00 92.50 159 ALA A C 1
ATOM 1252 O O . ALA A 1 159 ? 8.698 -7.908 16.820 1.00 92.50 159 ALA A O 1
ATOM 1253 N N . GLU A 1 160 ? 9.747 -6.481 15.443 1.00 94.38 160 GLU A N 1
ATOM 1254 C CA . GLU A 1 160 ? 8.757 -5.404 15.487 1.00 94.38 160 GLU A CA 1
ATOM 1255 C C . GLU A 1 160 ? 7.395 -5.828 14.920 1.00 94.38 160 GLU A C 1
ATOM 1257 O O . GLU A 1 160 ? 6.375 -5.214 15.233 1.00 94.38 160 GLU A O 1
ATOM 1262 N N . ALA A 1 161 ? 7.342 -6.892 14.112 1.00 96.25 161 ALA A N 1
ATOM 1263 C CA . ALA A 1 161 ? 6.098 -7.374 13.523 1.00 96.25 161 ALA A CA 1
ATOM 1264 C C . ALA A 1 161 ? 5.165 -8.042 14.548 1.00 96.25 161 ALA A C 1
ATOM 1266 O O . ALA A 1 161 ? 3.949 -8.014 14.372 1.00 96.25 161 ALA A O 1
ATOM 1267 N N . ALA A 1 162 ? 5.701 -8.619 15.629 1.00 96.19 162 ALA A N 1
ATOM 1268 C CA . ALA A 1 162 ? 4.905 -9.321 16.638 1.00 96.19 162 ALA A CA 1
ATOM 1269 C C . ALA A 1 162 ? 3.877 -8.422 17.363 1.00 96.19 162 ALA A C 1
ATOM 1271 O O . ALA A 1 162 ? 2.692 -8.769 17.345 1.00 96.19 162 ALA A O 1
ATOM 1272 N N . PRO A 1 163 ? 4.251 -7.267 17.958 1.00 95.75 163 PRO A N 1
ATOM 1273 C CA . PRO A 1 163 ? 3.270 -6.364 18.569 1.00 95.75 163 PRO A CA 1
ATOM 1274 C C . PRO A 1 163 ? 2.277 -5.804 17.543 1.00 95.75 163 PRO A C 1
ATOM 1276 O O . PRO A 1 163 ? 1.106 -5.614 17.850 1.00 95.75 163 PRO A O 1
ATOM 1279 N N . VAL A 1 164 ? 2.707 -5.612 16.297 1.00 96.62 164 VAL A N 1
ATOM 1280 C CA . VAL A 1 164 ? 1.836 -5.126 15.221 1.00 96.62 164 VAL A CA 1
ATOM 1281 C C . VAL A 1 164 ? 0.799 -6.176 14.837 1.00 96.62 164 VAL A C 1
ATOM 1283 O O . VAL A 1 164 ? -0.369 -5.853 14.672 1.00 96.62 164 VAL A O 1
ATOM 1286 N N . LEU A 1 165 ? 1.175 -7.452 14.753 1.00 97.12 165 LEU A N 1
ATOM 1287 C CA . LEU A 1 165 ? 0.218 -8.539 14.537 1.00 97.12 165 LEU A CA 1
ATOM 1288 C C . LEU A 1 165 ? -0.783 -8.672 15.683 1.00 97.12 165 LEU A C 1
ATOM 1290 O O . LEU A 1 165 ? -1.945 -8.981 15.422 1.00 97.12 165 LEU A O 1
ATOM 1294 N N . PHE A 1 166 ? -0.353 -8.422 16.922 1.00 96.12 166 PHE A N 1
ATOM 1295 C CA . PHE A 1 166 ? -1.249 -8.372 18.072 1.00 96.12 166 PHE A CA 1
ATOM 1296 C C . PHE A 1 166 ? -2.280 -7.241 17.928 1.00 96.12 166 PHE A C 1
ATOM 1298 O O .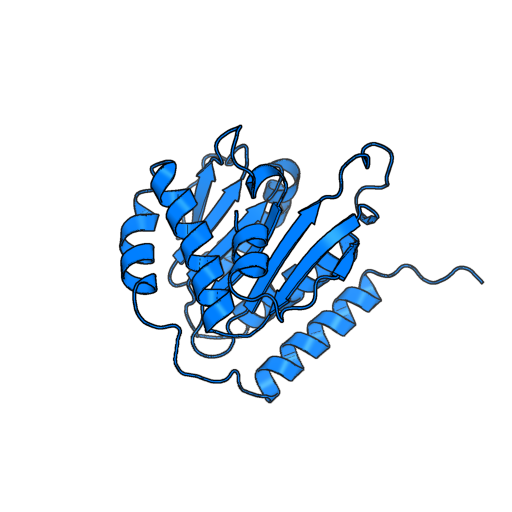 PHE A 1 166 ? -3.479 -7.505 18.011 1.00 96.12 166 PHE A O 1
ATOM 1305 N N . ASP A 1 167 ? -1.843 -6.020 17.604 1.00 94.06 167 ASP A N 1
ATOM 1306 C CA . ASP A 1 167 ? -2.738 -4.878 17.353 1.00 94.06 167 ASP A CA 1
ATOM 1307 C C . ASP A 1 167 ? -3.704 -5.161 16.182 1.00 94.06 167 ASP A C 1
ATOM 1309 O O . ASP A 1 167 ? -4.912 -4.901 16.251 1.00 94.06 167 ASP A O 1
ATOM 1313 N N . LEU A 1 168 ? -3.191 -5.764 15.105 1.00 95.38 168 LEU A N 1
ATOM 1314 C CA . LEU A 1 168 ? -3.966 -6.111 13.916 1.00 95.38 168 LEU A CA 1
ATOM 1315 C C . LEU A 1 168 ? -4.904 -7.312 14.127 1.00 95.38 168 LEU A C 1
ATOM 1317 O O . LEU A 1 168 ? -5.793 -7.522 13.295 1.00 95.38 168 LEU A O 1
ATOM 1321 N N . ALA A 1 169 ? -4.751 -8.106 15.192 1.00 94.44 169 ALA A N 1
ATOM 1322 C CA . ALA A 1 169 ? -5.642 -9.232 15.495 1.00 94.44 169 ALA A CA 1
ATOM 1323 C C . ALA A 1 169 ? -7.056 -8.763 15.874 1.00 94.44 169 ALA A C 1
ATOM 1325 O O . ALA A 1 169 ? -8.030 -9.468 15.602 1.00 94.44 169 ALA A O 1
ATOM 1326 N N . GLY A 1 170 ? -7.175 -7.548 16.421 1.00 89.44 170 GLY A N 1
ATOM 1327 C CA . GLY A 1 170 ? -8.457 -6.887 16.641 1.00 89.44 170 GLY A CA 1
ATOM 1328 C C . GLY A 1 170 ? -9.237 -6.636 15.339 1.00 89.44 170 GLY A C 1
ATOM 1329 O O . GLY A 1 170 ? -8.679 -6.748 14.236 1.00 89.44 170 GLY A O 1
ATOM 1330 N N . PRO A 1 171 ? -10.536 -6.298 15.439 1.00 84.94 171 PRO A N 1
ATOM 1331 C CA . PRO A 1 171 ? -11.332 -5.932 14.273 1.00 84.94 171 PRO A CA 1
ATOM 1332 C C . PRO A 1 171 ? -10.708 -4.735 13.549 1.00 84.94 171 PRO A C 1
ATOM 1334 O O . PRO A 1 171 ? -10.009 -3.918 14.155 1.00 84.94 171 PRO A O 1
ATOM 1337 N N . ALA A 1 172 ? -10.971 -4.633 12.244 1.00 81.75 172 ALA A N 1
ATOM 1338 C CA . ALA A 1 172 ? -10.651 -3.415 11.512 1.00 81.75 172 ALA A CA 1
ATOM 1339 C C . ALA A 1 172 ? -11.335 -2.215 12.199 1.00 81.75 172 ALA A C 1
ATOM 1341 O O . ALA A 1 172 ? -12.423 -2.394 12.762 1.00 81.75 172 ALA A O 1
ATOM 1342 N N . PRO A 1 173 ? -10.728 -1.016 12.192 1.00 74.12 173 PRO A N 1
ATOM 1343 C CA . PRO A 1 173 ? -11.323 0.144 12.834 1.00 74.12 173 PRO A CA 1
ATOM 1344 C C . PRO A 1 173 ? -12.749 0.375 12.329 1.00 74.12 173 PRO A C 1
ATOM 1346 O O . PRO A 1 173 ? -12.984 0.430 11.126 1.00 74.12 173 PRO A O 1
ATOM 1349 N N . GLY A 1 174 ? -13.708 0.481 13.250 1.00 57.69 174 GLY A N 1
ATOM 1350 C CA . GLY A 1 174 ? -15.144 0.520 12.946 1.00 57.69 174 GLY A CA 1
ATOM 1351 C C . GLY A 1 174 ? -15.666 1.836 12.353 1.00 57.69 174 GLY A C 1
ATOM 1352 O O . GLY A 1 174 ? -16.841 2.140 12.529 1.00 57.69 174 GLY A O 1
ATOM 1353 N N . GLY A 1 175 ? -14.822 2.633 11.696 1.00 64.50 175 GLY A N 1
ATOM 1354 C CA . GLY A 1 175 ? -15.204 3.898 11.068 1.00 64.50 175 GLY A CA 1
ATOM 1355 C C . GLY A 1 175 ? -15.356 3.742 9.558 1.00 64.50 175 GLY A C 1
ATOM 1356 O O . GLY A 1 175 ? -14.458 3.231 8.894 1.00 64.50 175 GLY A O 1
ATOM 1357 N N . VAL A 1 176 ? -16.479 4.200 8.999 1.00 62.19 176 VAL A N 1
ATOM 1358 C CA . VAL A 1 176 ? -16.541 4.481 7.559 1.00 62.19 176 VAL A CA 1
ATOM 1359 C C . VAL A 1 176 ? -15.632 5.679 7.316 1.00 62.19 176 VAL A C 1
ATOM 1361 O O . VAL A 1 176 ? -15.751 6.677 8.030 1.00 62.19 176 VAL A O 1
ATOM 1364 N N . ALA A 1 177 ? -14.728 5.581 6.340 1.00 69.75 177 ALA A N 1
ATOM 1365 C CA . ALA A 1 177 ? -13.926 6.726 5.942 1.00 69.75 177 ALA A CA 1
ATOM 1366 C C . ALA A 1 177 ? -14.845 7.911 5.622 1.00 69.75 177 ALA A C 1
ATOM 1368 O O . ALA A 1 177 ? -15.795 7.771 4.848 1.00 69.75 177 ALA A O 1
ATOM 1369 N N . ASP A 1 178 ? -14.582 9.066 6.229 1.00 80.19 178 ASP A N 1
ATOM 1370 C CA . ASP A 1 178 ? -15.402 10.252 6.000 1.00 80.19 178 ASP A CA 1
ATOM 1371 C C . ASP A 1 178 ? -15.381 10.644 4.505 1.00 80.19 178 ASP A C 1
ATOM 1373 O O . ASP A 1 178 ? -14.351 10.568 3.832 1.00 80.19 178 ASP A O 1
ATOM 1377 N N . LEU A 1 179 ? -16.519 11.068 3.953 1.00 85.00 179 LEU A N 1
ATOM 1378 C CA . LEU A 1 179 ? -16.635 11.365 2.522 1.00 85.00 179 LEU A CA 1
ATOM 1379 C C . LEU A 1 179 ? -15.704 12.503 2.090 1.00 85.00 179 LEU A C 1
ATOM 1381 O O . LEU A 1 179 ? -15.176 12.460 0.975 1.00 85.00 179 LEU A O 1
ATOM 1385 N N . ALA A 1 180 ? -15.447 13.490 2.956 1.00 85.94 180 ALA A N 1
ATOM 1386 C CA . ALA A 1 180 ? -14.479 14.545 2.649 1.00 85.94 180 ALA A CA 1
ATOM 1387 C C . ALA A 1 180 ? -13.050 13.986 2.563 1.00 85.94 180 ALA A C 1
ATOM 1389 O O . ALA A 1 180 ? -12.251 14.407 1.723 1.00 85.94 180 ALA A O 1
ATOM 1390 N N . SER A 1 181 ? -12.755 12.974 3.378 1.00 84.94 181 SER A N 1
ATOM 1391 C CA . SER A 1 181 ? -11.484 12.254 3.380 1.00 84.94 181 SER A CA 1
ATOM 1392 C C . SER A 1 181 ? -11.260 11.479 2.084 1.00 84.94 181 SER A C 1
ATOM 1394 O O . SER A 1 181 ? -10.231 11.637 1.426 1.00 84.94 181 SER A O 1
ATOM 1396 N N . VAL A 1 182 ? -12.268 10.715 1.660 1.00 89.88 182 VAL A N 1
ATOM 1397 C CA . VAL A 1 182 ? -12.238 9.984 0.385 1.00 89.88 182 VAL A CA 1
ATOM 1398 C C . VAL A 1 182 ? -12.139 10.950 -0.798 1.00 89.88 182 VAL A C 1
ATOM 1400 O O . VAL A 1 182 ? -11.365 10.716 -1.725 1.00 89.88 182 VAL A O 1
ATOM 1403 N N . THR A 1 183 ? -12.867 12.068 -0.749 1.00 91.56 183 THR A N 1
ATOM 1404 C CA . THR A 1 183 ? -12.825 13.106 -1.790 1.00 91.56 183 THR A CA 1
ATOM 1405 C C . THR A 1 183 ? -11.438 13.742 -1.898 1.00 91.56 183 THR A C 1
ATOM 1407 O O . THR A 1 183 ? -10.942 13.941 -3.005 1.00 91.56 183 THR A O 1
ATOM 1410 N N . THR A 1 184 ? -10.777 14.026 -0.772 1.00 91.94 184 THR A N 1
ATOM 1411 C CA . THR A 1 184 ? -9.423 14.608 -0.766 1.00 91.94 184 THR A CA 1
ATOM 1412 C C . THR A 1 184 ? -8.401 13.643 -1.363 1.00 91.94 184 THR A C 1
ATOM 1414 O O . THR A 1 184 ? -7.636 14.041 -2.246 1.00 91.94 184 THR A O 1
ATOM 1417 N N . LEU A 1 185 ? -8.445 12.364 -0.969 1.00 92.12 185 LEU A N 1
ATOM 1418 C CA . LEU A 1 185 ? -7.612 11.325 -1.575 1.00 92.12 185 LEU A CA 1
ATOM 1419 C C . LEU A 1 185 ? -7.853 11.241 -3.086 1.00 92.12 185 LEU A C 1
ATOM 1421 O O . LEU A 1 185 ? -6.903 11.273 -3.864 1.00 92.12 185 LEU A O 1
ATOM 1425 N N . PHE A 1 186 ? -9.117 11.188 -3.513 1.00 92.94 186 PHE A N 1
ATOM 1426 C CA . PHE A 1 186 ? -9.476 11.119 -4.928 1.00 92.94 186 PHE A CA 1
ATOM 1427 C C . PHE A 1 186 ? -8.956 12.327 -5.721 1.00 92.94 186 PHE A C 1
ATOM 1429 O O . PHE A 1 186 ? -8.354 12.155 -6.779 1.00 92.94 186 PHE A O 1
ATOM 1436 N N . ASN A 1 187 ? -9.100 13.542 -5.188 1.00 93.81 187 ASN A N 1
ATOM 1437 C CA . ASN A 1 187 ? -8.588 14.756 -5.825 1.00 93.81 187 ASN A CA 1
ATOM 1438 C C . ASN A 1 187 ? -7.059 14.725 -5.984 1.00 93.81 187 ASN A C 1
ATOM 1440 O O . ASN A 1 187 ? -6.549 15.109 -7.038 1.00 93.81 187 ASN A O 1
ATOM 1444 N N . ARG A 1 188 ? -6.320 14.222 -4.981 1.00 94.81 188 ARG A N 1
ATOM 1445 C CA . ARG A 1 188 ? -4.861 14.018 -5.080 1.00 94.81 188 ARG A CA 1
ATOM 1446 C C . ARG A 1 188 ? -4.506 13.007 -6.161 1.00 94.81 188 ARG A C 1
ATOM 1448 O O . ARG A 1 188 ? -3.596 13.256 -6.946 1.00 94.81 188 ARG A O 1
ATOM 1455 N N . VAL A 1 189 ? -5.236 11.893 -6.224 1.00 93.69 189 VAL A N 1
ATOM 1456 C CA . VAL A 1 189 ? -5.043 10.873 -7.262 1.00 93.69 189 VAL A CA 1
ATOM 1457 C C . VAL A 1 189 ? -5.218 11.484 -8.648 1.00 93.69 189 VAL A C 1
ATOM 1459 O O . VAL A 1 189 ? -4.335 11.324 -9.485 1.00 93.69 189 VAL A O 1
ATOM 1462 N N . VAL A 1 190 ? -6.309 12.219 -8.886 1.00 93.69 190 VAL A N 1
ATOM 1463 C CA . VAL A 1 190 ? -6.561 12.879 -10.177 1.00 93.69 190 VAL A CA 1
ATOM 1464 C C . VAL A 1 190 ? -5.425 13.841 -10.528 1.00 93.69 190 VAL A C 1
ATOM 1466 O O . VAL A 1 190 ? -4.885 13.758 -11.629 1.00 93.69 190 VAL A O 1
ATOM 1469 N N . ALA A 1 191 ? -5.012 14.695 -9.588 1.00 94.25 191 ALA A N 1
ATOM 1470 C CA . ALA A 1 191 ? -3.937 15.660 -9.810 1.00 94.25 191 ALA A CA 1
ATOM 1471 C C . ALA A 1 191 ? -2.591 14.987 -10.138 1.00 94.25 191 ALA A C 1
ATOM 1473 O O . ALA A 1 191 ? -1.892 15.409 -11.058 1.00 94.25 191 ALA A O 1
ATOM 1474 N N . TYR A 1 192 ? -2.221 13.924 -9.418 1.00 94.56 192 TYR A N 1
ATOM 1475 C CA . TYR A 1 192 ? -0.961 13.217 -9.660 1.00 94.56 192 TYR A CA 1
ATOM 1476 C C . TYR A 1 192 ? -0.981 12.375 -10.932 1.00 94.56 192 TYR A C 1
ATOM 1478 O O . TYR A 1 192 ? 0.043 12.279 -11.605 1.00 94.56 192 TYR A O 1
ATOM 1486 N N . VAL A 1 193 ? -2.124 11.790 -11.292 1.00 92.25 193 VAL A N 1
ATOM 1487 C CA . VAL A 1 193 ? -2.265 11.058 -12.557 1.00 92.25 193 VAL A CA 1
ATOM 1488 C C . VAL A 1 193 ? -2.187 12.007 -13.752 1.00 92.25 193 VAL A C 1
ATOM 1490 O O . VAL A 1 193 ? -1.511 11.679 -14.727 1.00 92.25 193 VAL A O 1
ATOM 1493 N N . ASP A 1 194 ? -2.815 13.183 -13.677 1.00 91.69 194 ASP A N 1
ATOM 1494 C CA . ASP A 1 194 ? -2.712 14.213 -14.718 1.00 91.69 194 ASP A CA 1
ATOM 1495 C C . ASP A 1 194 ? -1.259 14.682 -14.885 1.00 91.69 194 ASP A C 1
ATOM 1497 O O . ASP A 1 194 ? -0.706 14.613 -15.981 1.00 91.69 194 ASP A O 1
ATOM 1501 N N . ALA A 1 195 ? -0.580 15.005 -13.777 1.00 88.31 195 ALA A N 1
ATOM 1502 C CA . ALA A 1 195 ? 0.828 15.407 -13.790 1.00 88.31 195 ALA A CA 1
ATOM 1503 C C . ALA A 1 195 ? 1.783 14.310 -14.304 1.00 88.31 195 ALA A C 1
ATOM 1505 O O . ALA A 1 195 ? 2.834 14.616 -14.870 1.00 88.31 195 ALA A O 1
ATOM 1506 N N . ALA A 1 196 ? 1.438 13.034 -14.107 1.00 83.56 196 ALA A N 1
ATOM 1507 C CA . ALA A 1 196 ? 2.209 11.895 -14.600 1.00 83.56 196 ALA A CA 1
ATOM 1508 C C . ALA A 1 196 ? 1.932 11.569 -16.079 1.00 83.56 196 ALA A C 1
ATOM 1510 O O . ALA A 1 196 ? 2.706 10.837 -16.699 1.00 83.56 196 ALA A O 1
ATOM 1511 N N . THR A 1 197 ? 0.846 12.090 -16.657 1.00 78.06 197 THR A N 1
ATOM 1512 C CA . THR A 1 197 ? 0.461 11.804 -18.040 1.00 78.06 197 THR A CA 1
ATOM 1513 C C . THR A 1 197 ? 1.151 12.794 -18.984 1.00 78.06 197 THR A C 1
ATOM 1515 O O . THR A 1 197 ? 0.861 13.988 -18.944 1.00 78.06 197 THR A O 1
ATOM 1518 N N . PRO A 1 198 ? 2.061 12.349 -19.871 1.00 70.31 198 PRO A N 1
ATOM 1519 C CA . PRO A 1 198 ? 2.661 13.251 -20.845 1.00 70.31 198 PRO A CA 1
ATOM 1520 C C . PRO A 1 198 ? 1.586 13.802 -21.799 1.00 70.31 198 PRO A C 1
ATOM 1522 O O . PRO A 1 198 ? 0.664 13.066 -22.170 1.00 70.31 198 PRO A O 1
ATOM 1525 N N . PRO A 1 199 ? 1.696 15.069 -22.246 1.00 68.06 199 PRO A N 1
ATOM 1526 C CA . PRO A 1 199 ? 0.723 15.657 -23.159 1.00 68.06 199 PRO A CA 1
ATOM 1527 C C . PRO A 1 199 ? 0.620 14.814 -24.434 1.00 68.06 199 PRO A C 1
ATOM 1529 O O . PRO A 1 199 ? 1.636 14.433 -25.029 1.00 68.06 199 PRO A O 1
ATOM 1532 N N . ARG A 1 200 ? -0.612 14.512 -24.866 1.00 61.88 200 ARG A N 1
ATOM 1533 C CA . ARG A 1 200 ? -0.845 13.808 -26.134 1.00 61.88 200 ARG A CA 1
ATOM 1534 C C . ARG A 1 200 ? -0.274 14.663 -27.262 1.00 61.88 200 ARG A C 1
ATOM 1536 O O . ARG A 1 200 ? -0.714 15.792 -27.455 1.00 61.88 200 ARG A O 1
ATOM 1543 N N . ARG A 1 201 ? 0.696 14.127 -28.007 1.00 57.03 201 ARG A N 1
ATOM 1544 C CA . ARG A 1 201 ? 1.142 14.748 -29.259 1.00 57.03 201 ARG A CA 1
ATOM 1545 C C . ARG A 1 201 ? -0.033 14.702 -30.242 1.00 57.03 201 ARG A C 1
ATOM 1547 O O . ARG A 1 201 ? -0.508 13.608 -30.549 1.00 57.03 201 ARG A O 1
ATOM 1554 N N . SER A 1 202 ? -0.528 15.877 -30.628 1.00 55.06 202 SER A N 1
ATOM 1555 C CA . SER A 1 202 ? -1.481 16.086 -31.726 1.00 55.06 202 SER A CA 1
ATOM 1556 C C . SER A 1 202 ? -0.819 15.852 -33.073 1.00 55.06 202 SER A C 1
ATOM 1558 O O . SER A 1 202 ? 0.341 16.314 -33.201 1.00 55.06 202 SER A O 1
#

Radius of gyration: 15.98 Å; chains: 1; bounding box: 38×33×50 Å

pLDDT: mean 90.72, std 8.72, range [55.06, 98.25]

Sequence (202 aa):
SVYAELRRRHPALQAHRLRKDTLKALSWAIEDEFCARATRPHLFGAFQRAEFWRPARPRWRELARVARSAFVLVDEPGGGGGDGLTEVALAPESPMRREWVVVCDSTELPAALSAWELPGQDDVRDGDRLFESVWTVDPVAVRDAARVCARTAQEVGAAEAAPVLFDLAGPAPGGVADLASVTTLFNRVVAYVDAATPPRRS

Secondary structure (DSSP, 8-state):
-HHHHHHHH-TTSPPEEEEHHHHHHHHHHHHHHHHT-----EEEEEESSHHHHHHHHHHHHHHHHHSSEEEEEESS--S--BTTEEEEE--TT-GGGGEEEEEEE-SS--EEEEEEEPSS-TTS-GGG-EEEEEEE--HHHHHHHHHHHHHHHHHTT-TTHHHHHHHHHSPPPSPPPPHHHHHHHHHHHHHHHHHHSPPP--

Foldseek 3Di:
DLVVQCCVPPVVFDKDKDFQLLVVLLLVLVLVLLVVDQFQWEKEWEDLAVVVVVVCVVVQLVSQQSHVAYEYEHCDDPPDDDSRYHYAHQDPPHQSSQKTWIWTQGQAFTKIKIWGFDPDCPVPDRRGGITTITMDRPQQSSLSSSLVRLVSRVVRPNPVSVVVNVVSVDHRRPDDHDPVSVVSSVVSSVVSVVVSDDDDDD